Protein AF-0000000071759058 (afdb_homodimer)

Radius of gyration: 22.0 Å; Cα contacts (8 Å, |Δi|>4): 540; chains: 2; bounding box: 68×54×70 Å

Nearest PDB structures (foldseek):
  6y0l-assembly1_A  TM=8.741E-01  e=7.480E-10  Homo sapiens
  6puv-assembly1_A  TM=8.935E-01  e=2.344E-09  Homo sapiens
  2bph-assembly1_A  TM=8.746E-01  e=1.975E-09  Mus musculus
  4j6p-assembly2_B  TM=8.782E-01  e=1.096E-08  Homo sapiens
  3g8l-assembly2_D  TM=7.830E-01  e=1.206E-07  Mus musculus

Organism: Lates calcarifer (NCBI:txid8187)

Solvent-accessible surface area (backbone atoms only — not comparable to full-atom values): 15863 Å² total; per-residue (Å²): 135,83,78,72,76,74,72,73,73,67,75,72,68,74,68,64,77,74,79,72,58,60,89,85,37,44,76,54,92,68,28,28,32,35,80,40,78,70,57,29,26,50,61,57,44,38,52,52,21,34,75,70,72,27,25,29,30,74,54,75,46,72,67,51,46,52,51,52,27,49,56,36,45,74,68,73,41,58,54,28,38,36,20,34,34,59,68,96,50,76,38,30,60,72,59,52,73,70,81,49,85,56,73,63,50,80,53,65,61,93,68,20,32,25,27,29,40,33,54,88,55,42,29,32,41,37,56,42,72,48,65,38,20,31,32,27,31,31,71,55,75,37,93,135,81,81,75,75,72,73,74,72,66,74,72,67,73,66,66,76,76,79,71,60,59,89,85,38,44,77,56,93,68,29,27,34,35,80,40,78,70,57,30,25,50,63,55,44,37,52,52,21,34,74,71,73,25,26,29,29,75,53,73,44,72,67,49,45,53,52,53,28,51,57,38,45,75,70,73,39,58,53,29,38,38,19,34,34,58,68,96,50,77,37,31,59,72,59,52,74,71,79,50,86,56,72,61,50,79,53,64,61,93,68,19,33,26,28,28,42,33,56,87,52,41,30,32,40,35,56,44,73,50,66,36,20,32,32,27,30,31,71,55,78,34,91

Structure (mmCIF, N/CA/C/O backbone):
data_AF-0000000071759058-model_v1
#
loop_
_entity.id
_entity.type
_entity.pdbx_description
1 polymer 'C-type lectin domain-containing protein'
#
loop_
_atom_site.group_PDB
_atom_site.id
_atom_site.type_symbol
_atom_site.label_atom_id
_atom_site.label_alt_id
_atom_site.label_comp_id
_atom_site.label_asym_id
_atom_site.label_entity_id
_atom_site.label_seq_id
_atom_site.pdbx_PDB_ins_code
_atom_site.Cartn_x
_atom_site.Cartn_y
_atom_site.Cartn_z
_atom_site.occupancy
_atom_site.B_iso_or_equiv
_atom_site.auth_seq_id
_atom_site.auth_comp_id
_a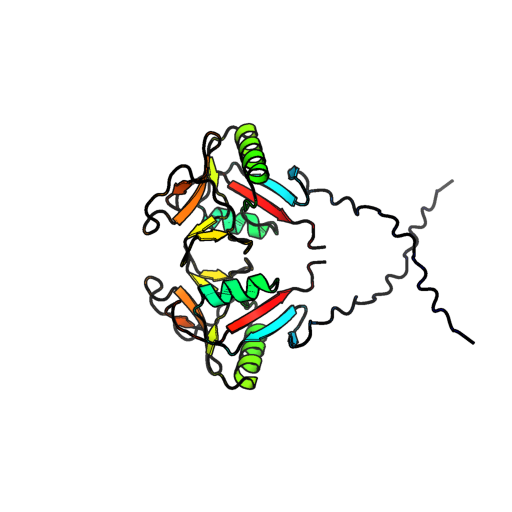tom_site.auth_asym_id
_atom_site.auth_atom_id
_atom_site.pdbx_PDB_model_num
ATOM 1 N N . MET A 1 1 ? -18.906 0.139 -52.781 1 28.66 1 MET A N 1
ATOM 2 C CA . MET A 1 1 ? -19.766 0.957 -51.906 1 28.66 1 MET A CA 1
ATOM 3 C C . MET A 1 1 ? -19.219 1.02 -50.5 1 28.66 1 MET A C 1
ATOM 5 O O . MET A 1 1 ? -19.109 -0.006 -49.812 1 28.66 1 MET A O 1
ATOM 9 N N . LYS A 1 2 ? -18.406 2.092 -50.156 1 24.28 2 LYS A N 1
ATOM 10 C CA . LYS A 1 2 ? -17.516 2.281 -49.031 1 24.28 2 LYS A CA 1
ATOM 11 C C . LYS A 1 2 ? -18.297 2.551 -47.75 1 24.28 2 LYS A C 1
ATOM 13 O O . LYS A 1 2 ? -19.078 3.508 -47.688 1 24.28 2 LYS A O 1
ATOM 18 N N . ALA A 1 3 ? -18.781 1.548 -47.094 1 28.81 3 ALA A N 1
ATOM 19 C CA . ALA A 1 3 ? -19.562 1.674 -45.844 1 28.81 3 ALA A CA 1
ATOM 20 C C . ALA A 1 3 ? -18.844 2.539 -44.812 1 28.81 3 ALA A C 1
ATOM 22 O O . ALA A 1 3 ? -17.797 2.146 -44.312 1 28.81 3 ALA A O 1
ATOM 23 N N . TYR A 1 4 ? -18.75 3.818 -45.062 1 25.61 4 TYR A N 1
ATOM 24 C CA . TYR A 1 4 ? -18.109 4.68 -44.062 1 25.61 4 TYR A CA 1
ATOM 25 C C . TYR A 1 4 ? -18.828 4.621 -42.719 1 25.61 4 TYR A C 1
ATOM 27 O O . TYR A 1 4 ? -20.047 4.777 -42.688 1 25.61 4 TYR A O 1
ATOM 35 N N . GLN A 1 5 ? -18.484 3.658 -41.875 1 30.95 5 GLN A N 1
ATOM 36 C CA . GLN A 1 5 ? -18.969 3.566 -40.5 1 30.95 5 GLN A CA 1
ATOM 37 C C . GLN A 1 5 ? -18.828 4.906 -39.781 1 30.95 5 GLN A C 1
ATOM 39 O O . GLN A 1 5 ? -17.719 5.41 -39.594 1 30.95 5 GLN A O 1
ATOM 44 N N . LEU A 1 6 ? -19.734 5.723 -39.969 1 26.75 6 LEU A N 1
ATOM 45 C CA . LEU A 1 6 ? -19.797 7.008 -39.281 1 26.75 6 LEU A CA 1
ATOM 46 C C . LEU A 1 6 ? -19.703 6.816 -37.75 1 26.75 6 LEU A C 1
ATOM 48 O O . LEU A 1 6 ? -20.562 6.16 -37.156 1 26.75 6 LEU A O 1
ATOM 52 N N . CYS A 1 7 ? -18.531 6.453 -37.281 1 30.67 7 CYS A N 1
ATOM 53 C CA . CYS A 1 7 ? -18.297 6.582 -35.844 1 30.67 7 CYS A CA 1
ATOM 54 C C . CYS A 1 7 ? -18.828 7.91 -35.344 1 30.67 7 CYS A C 1
ATOM 56 O O . CYS A 1 7 ? -18.375 8.977 -35.75 1 30.67 7 CYS A O 1
ATOM 58 N N . PHE A 1 8 ? -20.125 7.996 -35.312 1 32.31 8 PHE A N 1
ATOM 59 C CA . PHE A 1 8 ? -20.688 9.195 -34.719 1 32.31 8 PHE A CA 1
ATOM 60 C C . PHE A 1 8 ? -19.859 9.648 -33.531 1 32.31 8 PHE A C 1
ATOM 62 O O . PHE A 1 8 ? -19.609 8.867 -32.594 1 32.31 8 PHE A O 1
ATOM 69 N N . HIS A 1 9 ? -18.953 10.508 -33.75 1 33.62 9 HIS A N 1
ATOM 70 C CA . HIS A 1 9 ? -18.344 11.359 -32.719 1 33.62 9 HIS A CA 1
ATOM 71 C C . HIS A 1 9 ? -19.391 11.961 -31.812 1 33.62 9 HIS A C 1
ATOM 73 O O . HIS A 1 9 ? -20.203 12.781 -32.25 1 33.62 9 HIS A O 1
ATOM 79 N N . SER A 1 10 ? -20.172 11.156 -31.094 1 34.19 10 SER A N 1
ATOM 80 C CA . SER A 1 10 ? -20.891 11.938 -30.094 1 34.19 10 SER A CA 1
ATOM 81 C C . SER A 1 10 ? -20.016 13.062 -29.547 1 34.19 10 SER A C 1
ATOM 83 O O . SER A 1 10 ? -18.781 12.93 -29.484 1 34.19 10 SER A O 1
ATOM 85 N N . SER A 1 11 ? -20.391 14.219 -29.766 1 36.53 11 SER A N 1
ATOM 86 C CA . SER A 1 11 ? -19.875 15.398 -29.078 1 36.53 11 SER A CA 1
ATOM 87 C C . SER A 1 11 ? -19.531 15.078 -27.625 1 36.53 11 SER A C 1
ATOM 89 O O . SER A 1 11 ? -20.375 14.594 -26.875 1 36.53 11 SER A O 1
ATOM 91 N N . LEU A 1 12 ? -18.375 14.531 -27.422 1 36 12 LEU A N 1
ATOM 92 C CA . LEU A 1 12 ? -17.766 14.531 -26.094 1 36 12 LEU A CA 1
ATOM 93 C C . LEU A 1 12 ? -18.125 15.797 -25.328 1 36 12 LEU A C 1
ATOM 95 O O . LEU A 1 12 ? -17.688 16.891 -25.688 1 36 12 LEU A O 1
ATOM 99 N N . SER A 1 13 ? -19.438 16.047 -25.297 1 37.28 13 SER A N 1
ATOM 100 C CA . SER A 1 13 ? -19.594 17.078 -24.281 1 37.28 13 SER A CA 1
ATOM 101 C C . SER A 1 13 ? -18.594 16.906 -23.141 1 37.28 13 SER A C 1
ATOM 103 O O . SER A 1 13 ? -18.469 15.82 -22.594 1 37.28 13 SER A O 1
ATOM 105 N N . SER A 1 14 ? -17.453 17.453 -23.188 1 38.34 14 SER A N 1
ATOM 106 C CA . SER A 1 14 ? -16.484 17.672 -22.125 1 38.34 14 SER A CA 1
ATOM 107 C C . SER A 1 14 ? -17.172 17.828 -20.766 1 38.34 14 SER A C 1
ATOM 109 O O . SER A 1 14 ? -17.25 18.938 -20.234 1 38.34 14 SER A O 1
ATOM 111 N N . ALA A 1 15 ? -18.359 17.531 -20.609 1 35.56 15 ALA A N 1
ATOM 112 C CA . ALA A 1 15 ? -18.688 17.625 -19.188 1 35.56 15 ALA A CA 1
ATOM 113 C C . ALA A 1 15 ? -17.562 17.031 -18.328 1 35.56 15 ALA A C 1
ATOM 115 O O . ALA A 1 15 ? -17.234 15.844 -18.469 1 35.56 15 ALA A O 1
ATOM 116 N N . ASP A 1 16 ? -16.469 17.656 -18.203 1 41.47 16 ASP A N 1
ATOM 117 C CA . ASP A 1 16 ? -15.562 17.453 -17.094 1 41.47 16 ASP A CA 1
ATOM 118 C C . ASP A 1 16 ? -16.281 16.781 -15.922 1 41.47 16 ASP A C 1
ATOM 120 O O . ASP A 1 16 ? -17.188 17.375 -15.32 1 41.47 16 ASP A O 1
ATOM 124 N N . ARG A 1 17 ? -16.875 15.711 -15.984 1 48.66 17 ARG A N 1
ATOM 125 C CA . ARG A 1 17 ? -17.484 15.109 -14.812 1 48.66 17 ARG A CA 1
ATOM 126 C C . ARG A 1 17 ? -16.922 15.703 -13.531 1 48.66 17 ARG A C 1
ATOM 128 O O . ARG A 1 17 ? -15.734 15.539 -13.242 1 48.66 17 ARG A O 1
ATOM 135 N N . PHE A 1 18 ? -17.141 16.969 -13.227 1 57.75 18 PHE A N 1
ATOM 136 C CA . PHE A 1 18 ? -16.734 17.781 -12.094 1 57.75 18 PHE A CA 1
ATOM 137 C C . PHE A 1 18 ? -16.703 16.969 -10.812 1 57.75 18 PHE A C 1
ATOM 139 O O . PHE A 1 18 ? -17.766 16.625 -10.266 1 57.75 18 PHE A O 1
ATOM 146 N N . PHE A 1 19 ? -15.797 16.125 -10.727 1 73.31 19 PHE A N 1
ATOM 147 C CA . PHE A 1 19 ? -15.625 15.422 -9.461 1 73.31 19 PHE A CA 1
ATOM 148 C C . PHE A 1 19 ? -15.539 16.406 -8.305 1 73.31 19 PHE A C 1
ATOM 150 O O . PHE A 1 19 ? -14.852 17.422 -8.391 1 73.31 19 PHE A O 1
ATOM 157 N N . THR A 1 20 ? -16.562 16.344 -7.512 1 87.75 20 THR A N 1
ATOM 158 C CA . THR A 1 20 ? -16.562 17.125 -6.281 1 87.75 20 THR A CA 1
ATOM 159 C C . THR A 1 20 ? -16.016 16.297 -5.117 1 87.75 20 THR A C 1
ATOM 161 O O . THR A 1 20 ? -16.375 15.117 -4.977 1 87.75 20 THR A O 1
ATOM 164 N N . CYS A 1 21 ? -15.164 16.953 -4.441 1 94.81 21 CYS A N 1
ATOM 165 C CA . CYS A 1 21 ? -14.633 16.297 -3.25 1 94.81 21 CYS A CA 1
ATOM 166 C C . CYS A 1 21 ? -15.711 16.188 -2.174 1 94.81 21 CYS A C 1
ATOM 168 O O . CYS A 1 21 ? -16.594 17.047 -2.084 1 94.81 21 CYS A O 1
ATOM 170 N N . PRO A 1 22 ? -15.656 15.039 -1.416 1 94.12 22 PRO A N 1
ATOM 171 C CA . PRO A 1 22 ? -16.547 14.977 -0.255 1 94.12 22 PRO A CA 1
ATOM 172 C C . PRO A 1 22 ? -16.422 16.203 0.651 1 94.12 22 PRO A C 1
ATOM 174 O O . PRO A 1 22 ? -15.391 16.875 0.631 1 94.12 22 PRO A O 1
ATOM 177 N N . SER A 1 23 ? -17.469 16.422 1.408 1 95.06 23 SER A N 1
ATOM 178 C CA . SER A 1 23 ? -17.422 17.547 2.35 1 95.06 23 SER A CA 1
ATOM 179 C C . SER A 1 23 ? -16.219 17.438 3.264 1 95.06 23 SER A C 1
ATOM 181 O O . SER A 1 23 ? -15.875 16.359 3.744 1 95.06 23 SER A O 1
ATOM 183 N N . GLY A 1 24 ? -15.531 18.531 3.432 1 95.94 24 GLY A N 1
ATOM 184 C CA . GLY A 1 24 ? -14.398 18.594 4.34 1 95.94 24 GLY A CA 1
ATOM 185 C C . GLY A 1 24 ? -13.07 18.312 3.656 1 95.94 24 GLY A C 1
ATOM 186 O O . GLY A 1 24 ? -12.008 18.547 4.23 1 95.94 24 GLY A O 1
ATOM 187 N N . TRP A 1 25 ? -13.195 17.797 2.459 1 97.56 25 TRP A N 1
ATOM 188 C CA . TRP A 1 25 ? -11.977 17.516 1.703 1 97.56 25 TRP A CA 1
ATOM 189 C C . TRP A 1 25 ? -11.617 18.703 0.811 1 97.56 25 TRP A C 1
ATOM 191 O O . TRP A 1 25 ? -12.492 19.453 0.384 1 97.56 25 TRP A O 1
ATOM 201 N N . THR A 1 26 ? -10.359 18.859 0.58 1 97.12 26 THR A N 1
ATOM 202 C CA . THR A 1 26 ? -9.844 19.938 -0.249 1 97.12 26 THR A CA 1
ATOM 203 C C . THR A 1 26 ? -9.328 19.406 -1.582 1 97.12 26 THR A C 1
ATOM 205 O O . THR A 1 26 ? -8.555 18.453 -1.613 1 97.12 26 THR A O 1
ATOM 208 N N . ARG A 1 27 ? -9.727 20.047 -2.664 1 95.88 27 ARG A N 1
ATOM 209 C CA . ARG A 1 27 ? -9.305 19.609 -3.99 1 95.88 27 ARG A CA 1
ATOM 210 C C . ARG A 1 27 ? -7.949 20.203 -4.355 1 95.88 27 ARG A C 1
ATOM 212 O O . ARG A 1 27 ? -7.691 21.375 -4.102 1 95.88 27 ARG A O 1
ATOM 219 N N . TYR A 1 28 ? -7.109 19.375 -4.883 1 96.88 28 TYR A N 1
ATOM 220 C CA . TYR A 1 28 ? -5.859 19.781 -5.516 1 96.88 28 TYR A CA 1
ATOM 221 C C . TYR A 1 28 ? -5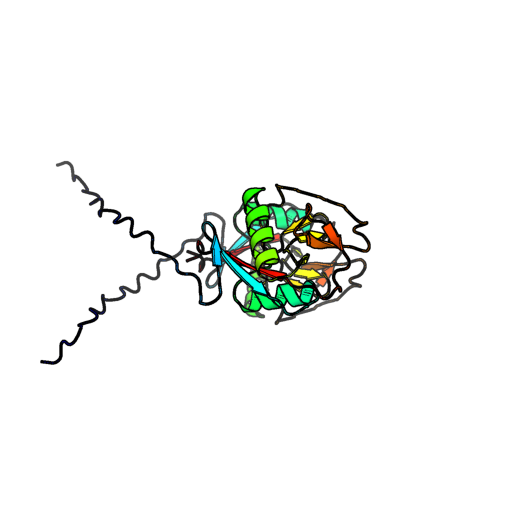.535 18.906 -6.711 1 96.88 28 TYR A C 1
ATOM 223 O O . TYR A 1 28 ? -5.352 17.688 -6.562 1 96.88 28 TYR A O 1
ATOM 231 N N . LYS A 1 29 ? -5.418 19.484 -7.887 1 93.88 29 LYS A N 1
ATOM 232 C CA . LYS A 1 29 ? -5.293 18.719 -9.125 1 93.88 29 LYS A CA 1
ATOM 233 C C . LYS A 1 29 ? -6.387 17.656 -9.242 1 93.88 29 LYS A C 1
ATOM 235 O O . LYS A 1 29 ? -7.578 17.984 -9.195 1 93.88 29 LYS A O 1
ATOM 240 N N . ASN A 1 30 ? -6.125 16.453 -9.453 1 91.75 30 ASN A N 1
ATOM 241 C CA . ASN A 1 30 ? -7.117 15.398 -9.641 1 91.75 30 ASN A CA 1
ATOM 242 C C . ASN A 1 30 ? -7.27 14.555 -8.383 1 91.75 30 ASN A C 1
ATOM 244 O O . ASN A 1 30 ? -7.523 13.352 -8.469 1 91.75 30 ASN A O 1
ATOM 248 N N . SER A 1 31 ? -7.062 15.211 -7.23 1 95.88 31 SER A N 1
ATOM 249 C CA . SER A 1 31 ? -7.176 14.484 -5.973 1 95.88 31 SER A CA 1
ATOM 250 C C . SER A 1 31 ? -7.836 15.336 -4.895 1 95.88 31 SER A C 1
ATOM 252 O O . SER A 1 31 ? -7.875 16.562 -5.008 1 95.88 31 SER A O 1
ATOM 254 N N . CYS A 1 32 ? -8.391 14.656 -3.938 1 97.62 32 CYS A N 1
ATOM 255 C CA . CYS A 1 32 ? -8.953 15.281 -2.748 1 97.62 32 CYS A CA 1
ATOM 256 C C . CYS A 1 32 ? -8.133 14.938 -1.509 1 97.62 32 CYS A C 1
ATOM 258 O O . CYS A 1 32 ? -7.68 13.805 -1.357 1 97.62 32 CYS A O 1
ATOM 260 N N . TYR A 1 33 ? -8.016 15.906 -0.65 1 98.5 33 TYR A N 1
ATOM 261 C CA . TYR A 1 33 ? -7.172 15.742 0.526 1 98.5 33 TYR A CA 1
ATOM 262 C C . TYR A 1 33 ? -7.938 16.078 1.8 1 98.5 33 TYR A C 1
ATOM 264 O O . TYR A 1 33 ? -8.75 17.016 1.816 1 98.5 33 TYR A O 1
ATOM 272 N N . LEU A 1 34 ? -7.703 15.328 2.846 1 98.5 34 LEU A N 1
ATOM 273 C CA . LEU A 1 34 ? -8.273 15.555 4.172 1 98.5 34 LEU A CA 1
ATOM 274 C C . LEU A 1 34 ? -7.172 15.641 5.227 1 98.5 34 LEU A C 1
ATOM 276 O O . LEU A 1 34 ? -6.387 14.695 5.387 1 98.5 34 LEU A O 1
ATOM 280 N N . TYR A 1 35 ? -7.078 16.766 5.82 1 98.75 35 TYR A N 1
ATOM 281 C CA . TYR A 1 35 ? -6.188 16.922 6.969 1 98.75 35 TYR A CA 1
ATOM 282 C C . TYR A 1 35 ? -6.867 16.453 8.25 1 98.75 35 TYR A C 1
ATOM 284 O O . TYR A 1 35 ? -7.98 16.875 8.562 1 98.75 35 TYR A O 1
ATOM 292 N N . VAL A 1 36 ? -6.195 15.555 8.961 1 98.75 36 VAL A N 1
ATOM 293 C CA . VAL A 1 36 ? -6.762 15.031 10.195 1 98.75 36 VAL A CA 1
ATOM 294 C C . VAL A 1 36 ? -5.918 15.484 11.383 1 98.75 36 VAL A C 1
ATOM 296 O O . VAL A 1 36 ? -4.73 15.164 11.469 1 98.75 36 VAL A O 1
ATOM 299 N N . ARG A 1 37 ? -6.539 16.109 12.305 1 97.38 37 ARG A N 1
ATOM 300 C CA . ARG A 1 37 ? -5.84 16.766 13.406 1 97.38 37 ARG A CA 1
ATOM 301 C C . ARG A 1 37 ? -5.59 15.789 14.555 1 97.38 37 ARG A C 1
ATOM 303 O O . ARG A 1 37 ? -4.719 16.016 15.391 1 97.38 37 ARG A O 1
ATOM 310 N N . SER A 1 38 ? -6.387 14.719 14.633 1 96.5 38 SER A N 1
ATOM 311 C CA . SER A 1 38 ? -6.219 13.742 15.703 1 96.5 38 SER A CA 1
ATOM 312 C C . SER A 1 38 ? -4.895 13 15.562 1 96.5 38 SER A C 1
ATOM 314 O O . SER A 1 38 ? -4.637 12.367 14.539 1 96.5 38 SER A O 1
ATOM 316 N N . GLY A 1 39 ? -4.098 13.102 16.578 1 98.06 39 GLY A N 1
ATOM 317 C CA . GLY A 1 39 ? -2.809 12.43 16.531 1 98.06 39 GLY A CA 1
ATOM 318 C C . GLY A 1 39 ? -2.922 10.914 16.516 1 98.06 39 GLY A C 1
ATOM 319 O O . GLY A 1 39 ? -3.656 10.328 17.312 1 98.06 39 GLY A O 1
ATOM 320 N N . ARG A 1 40 ? -2.207 10.266 15.57 1 98.62 40 ARG A N 1
ATOM 321 C CA . ARG A 1 40 ? -2.166 8.812 15.445 1 98.62 40 ARG A CA 1
ATOM 322 C C . ARG A 1 40 ? -0.775 8.344 15.039 1 98.62 40 ARG A C 1
ATOM 324 O O . ARG A 1 40 ? 0.017 9.109 14.5 1 98.62 40 ARG A O 1
ATOM 331 N N . SER A 1 41 ? -0.471 7.059 15.398 1 98.81 41 SER A N 1
ATOM 332 C CA . SER A 1 41 ? 0.697 6.43 14.789 1 98.81 41 SER A CA 1
ATOM 333 C C . SER A 1 41 ? 0.552 6.352 13.273 1 98.81 41 SER A C 1
ATOM 335 O O . SER A 1 41 ? -0.545 6.527 12.742 1 98.81 41 SER A O 1
ATOM 337 N N . TRP A 1 42 ? 1.632 6.141 12.609 1 98.81 42 TRP A N 1
ATOM 338 C CA . TRP A 1 42 ? 1.59 6.027 11.156 1 98.81 42 TRP A CA 1
ATOM 339 C C . TRP A 1 42 ? 0.636 4.918 10.719 1 98.81 42 TRP A C 1
ATOM 341 O O . TRP A 1 42 ? -0.176 5.109 9.812 1 98.81 42 TRP A O 1
ATOM 351 N N . ALA A 1 43 ? 0.762 3.762 11.422 1 98.19 43 ALA A N 1
ATOM 352 C CA . ALA A 1 43 ? -0.049 2.604 11.055 1 98.19 43 ALA A CA 1
ATOM 353 C C . ALA A 1 43 ? -1.532 2.879 11.281 1 98.19 43 ALA A C 1
ATOM 355 O O . ALA A 1 43 ? -2.371 2.521 10.453 1 98.19 43 ALA A O 1
ATOM 356 N N . SER A 1 44 ? -1.825 3.479 12.375 1 98.12 44 SER A N 1
ATOM 357 C CA . SER A 1 44 ? -3.211 3.832 12.664 1 98.12 44 SER A CA 1
ATOM 358 C C . SER A 1 44 ? -3.736 4.867 11.68 1 98.12 44 SER A C 1
ATOM 360 O O . SER A 1 44 ? -4.887 4.789 11.242 1 98.12 44 SER A O 1
ATOM 362 N N . ALA A 1 45 ? -2.908 5.824 11.344 1 98.75 45 ALA A N 1
ATOM 363 C CA . ALA A 1 45 ? -3.275 6.836 10.359 1 98.75 45 ALA A CA 1
ATOM 364 C C . ALA A 1 45 ? -3.543 6.203 8.992 1 98.75 45 ALA A C 1
ATOM 366 O O . ALA A 1 45 ? -4.52 6.547 8.32 1 98.75 45 ALA A O 1
ATOM 367 N N . ALA A 1 46 ? -2.691 5.277 8.625 1 98.31 46 ALA A N 1
ATOM 368 C CA . ALA A 1 46 ? -2.867 4.574 7.355 1 98.31 46 ALA A CA 1
ATOM 369 C C . ALA A 1 46 ? -4.191 3.818 7.328 1 98.31 46 ALA A C 1
ATOM 371 O O . ALA A 1 46 ? -4.914 3.857 6.328 1 98.31 46 ALA A O 1
ATOM 372 N N . THR A 1 47 ? -4.5 3.164 8.391 1 96.94 47 THR A N 1
ATOM 373 C CA . THR A 1 47 ? -5.75 2.414 8.484 1 96.94 47 THR A CA 1
ATOM 374 C C . THR A 1 47 ? -6.949 3.354 8.438 1 96.94 47 THR A C 1
ATOM 376 O O . THR A 1 47 ? -7.957 3.051 7.793 1 96.94 47 THR A O 1
ATOM 379 N N . TYR A 1 48 ? -6.852 4.484 9.078 1 98.06 48 TYR A N 1
ATOM 380 C CA . TYR A 1 48 ? -7.93 5.465 9.078 1 98.06 48 TYR A CA 1
ATOM 381 C C . TYR A 1 48 ? -8.227 5.945 7.66 1 98.06 48 TYR A C 1
ATOM 383 O O . TYR A 1 48 ? -9.383 5.945 7.223 1 98.06 48 TYR A O 1
ATOM 391 N N . CYS A 1 49 ? -7.168 6.379 6.93 1 98.31 49 CYS A N 1
ATOM 392 C CA . CYS A 1 49 ? -7.359 6.859 5.566 1 98.31 49 CYS A CA 1
ATOM 393 C C . CYS A 1 49 ? -7.949 5.77 4.68 1 98.31 49 CYS A C 1
ATOM 395 O O . CYS A 1 49 ? -8.836 6.039 3.861 1 98.31 49 CYS A O 1
ATOM 397 N N . SER A 1 50 ? -7.477 4.559 4.871 1 96.06 50 SER A N 1
ATOM 398 C CA . SER A 1 50 ? -7.988 3.447 4.074 1 96.06 50 SER A CA 1
ATOM 399 C C . SER A 1 50 ? -9.477 3.227 4.328 1 96.06 50 SER A C 1
ATOM 401 O O . SER A 1 50 ? -10.227 2.879 3.41 1 96.06 50 SER A O 1
ATOM 403 N N . SER A 1 51 ? -9.891 3.381 5.547 1 95.25 51 SER A N 1
ATOM 404 C CA . SER A 1 51 ? -11.289 3.191 5.898 1 95.25 51 SER A CA 1
ATOM 405 C C . SER A 1 51 ? -12.18 4.219 5.203 1 95.25 51 SER A C 1
ATOM 407 O O . SER A 1 51 ? -13.391 4.02 5.086 1 95.25 51 SER A O 1
ATOM 409 N N . LEU A 1 52 ? -11.602 5.309 4.699 1 95.69 52 LEU A N 1
ATOM 410 C CA . LEU A 1 52 ? -12.328 6.355 3.992 1 95.69 52 LEU A CA 1
ATOM 411 C C . LEU A 1 52 ? -12.203 6.184 2.482 1 95.69 52 LEU A C 1
ATOM 413 O O . LEU A 1 52 ? -12.562 7.082 1.719 1 95.69 52 LEU A O 1
ATOM 417 N N . GLY A 1 53 ? -11.641 5.031 2.07 1 93.06 53 GLY A N 1
ATOM 418 C CA . GLY A 1 53 ? -11.398 4.84 0.651 1 93.06 53 GLY A CA 1
ATOM 419 C C . GLY A 1 53 ? -10.234 5.668 0.13 1 93.06 53 GLY A C 1
ATOM 420 O O . GLY A 1 53 ? -10.172 5.98 -1.061 1 93.06 53 GLY A O 1
ATOM 421 N N . ALA A 1 54 ? -9.391 6.078 1.031 1 96.62 54 ALA A N 1
ATOM 422 C CA . ALA A 1 54 ? -8.242 6.918 0.716 1 96.62 54 ALA A CA 1
ATOM 423 C C . ALA A 1 54 ? -6.941 6.27 1.187 1 96.62 54 ALA A C 1
ATOM 425 O O . ALA A 1 54 ? -6.922 5.086 1.529 1 96.62 54 ALA A O 1
ATOM 426 N N . SER A 1 55 ? -5.848 6.941 1.003 1 97.56 55 SER A N 1
ATOM 427 C CA . SER A 1 55 ? -4.539 6.574 1.531 1 97.56 55 SER A CA 1
ATOM 428 C C . SER A 1 55 ? -3.85 7.766 2.188 1 97.56 55 SER A C 1
ATOM 430 O O . SER A 1 55 ? -4.262 8.906 1.993 1 97.56 55 SER A O 1
ATOM 432 N N . LEU A 1 56 ? -2.855 7.438 3.045 1 98.69 56 LEU A N 1
ATOM 433 C CA . LEU A 1 56 ? -1.96 8.539 3.387 1 98.69 56 LEU A CA 1
ATOM 434 C C . LEU A 1 56 ? -1.359 9.156 2.131 1 98.69 56 LEU A C 1
ATOM 436 O O . LEU A 1 56 ? -1.065 8.453 1.162 1 98.69 56 LEU A O 1
ATOM 440 N N . ALA A 1 57 ? -1.164 10.43 2.152 1 98.75 57 ALA A N 1
ATOM 441 C CA . ALA A 1 57 ? -0.839 11.203 0.958 1 98.75 57 ALA A CA 1
ATOM 442 C C . ALA A 1 57 ? 0.581 10.914 0.483 1 98.75 57 ALA A C 1
ATOM 444 O O . ALA A 1 57 ? 1.498 10.773 1.296 1 98.75 57 ALA A O 1
ATOM 445 N N . SER A 1 58 ? 0.747 10.82 -0.808 1 98.44 58 SER A N 1
ATOM 446 C CA . SER A 1 58 ? 2.051 10.742 -1.459 1 98.44 58 SER A CA 1
ATOM 447 C C . SER A 1 58 ? 2.395 12.055 -2.162 1 98.44 58 SER A C 1
ATOM 449 O O . SER A 1 58 ? 1.54 12.93 -2.307 1 98.44 58 SER A O 1
ATOM 451 N N . VAL A 1 59 ? 3.639 12.195 -2.482 1 98.31 59 VAL A N 1
ATOM 452 C CA . VAL A 1 59 ? 4.137 13.422 -3.1 1 98.31 59 VAL A CA 1
ATOM 453 C C . VAL A 1 59 ? 4.812 13.094 -4.426 1 98.31 59 VAL A C 1
ATOM 455 O O . VAL A 1 59 ? 5.703 12.242 -4.484 1 98.31 59 VAL A O 1
ATOM 458 N N . ARG A 1 60 ? 4.352 13.727 -5.477 1 96.69 60 ARG A N 1
ATOM 459 C CA . ARG A 1 60 ? 4.898 13.43 -6.801 1 96.69 60 ARG A CA 1
ATOM 460 C C . ARG A 1 60 ? 5.883 14.508 -7.238 1 96.69 60 ARG A C 1
ATOM 462 O O . ARG A 1 60 ? 6.742 14.258 -8.086 1 96.69 60 ARG A O 1
ATOM 469 N N . ASP A 1 61 ? 5.766 15.758 -6.703 1 97.62 61 ASP A N 1
ATOM 470 C CA . ASP A 1 61 ? 6.637 16.875 -7.062 1 97.62 61 ASP A CA 1
ATOM 471 C C . ASP A 1 61 ? 6.605 17.953 -5.988 1 97.62 61 ASP A C 1
ATOM 473 O O . ASP A 1 61 ? 5.941 17.812 -4.961 1 97.62 61 ASP A O 1
ATOM 477 N N . VAL A 1 62 ? 7.398 19.047 -6.277 1 97.19 62 VAL A N 1
ATOM 478 C CA . VAL A 1 62 ? 7.559 20.094 -5.277 1 97.19 62 VAL A CA 1
ATOM 479 C C . VAL A 1 62 ? 6.23 20.828 -5.074 1 97.19 62 VAL A C 1
ATOM 481 O O . VAL A 1 62 ? 5.934 21.297 -3.971 1 97.19 62 VAL A O 1
ATOM 484 N N . PHE A 1 63 ? 5.41 20.875 -6.113 1 98.12 63 PHE A N 1
ATOM 485 C CA . PHE A 1 63 ? 4.129 21.562 -5.996 1 98.12 63 PHE A CA 1
ATOM 486 C C . PHE A 1 63 ? 3.176 20.781 -5.098 1 98.12 63 PHE A C 1
ATOM 488 O O . PHE A 1 63 ? 2.477 21.375 -4.273 1 98.12 63 PHE A O 1
ATOM 495 N N . ASP A 1 64 ? 3.229 19.5 -5.262 1 98.25 64 ASP A N 1
ATOM 496 C CA . ASP A 1 64 ? 2.451 18.656 -4.352 1 98.25 64 ASP A CA 1
ATOM 497 C C . ASP A 1 64 ? 2.846 18.922 -2.9 1 98.25 64 ASP A C 1
ATOM 499 O O . ASP A 1 64 ? 1.982 19.109 -2.041 1 98.25 64 ASP A O 1
ATOM 503 N N . TYR A 1 65 ? 4.156 18.922 -2.635 1 98.62 65 TYR A N 1
ATOM 504 C CA . TYR A 1 65 ? 4.648 19.078 -1.27 1 98.62 65 TYR A CA 1
ATOM 505 C C . TYR A 1 65 ? 4.254 20.422 -0.691 1 98.62 65 TYR A C 1
ATOM 507 O O . TYR A 1 65 ? 3.846 20.516 0.468 1 98.62 65 TYR A O 1
ATOM 515 N N . SER A 1 66 ? 4.402 21.453 -1.479 1 98.56 66 SER A N 1
ATOM 516 C CA . SER A 1 66 ? 4.051 22.812 -1.039 1 98.56 66 SER A CA 1
ATOM 517 C C . SER A 1 66 ? 2.57 22.906 -0.685 1 98.56 66 SER A C 1
ATOM 519 O O . SER A 1 66 ? 2.203 23.531 0.31 1 98.56 66 SER A O 1
ATOM 521 N N . PHE A 1 67 ? 1.761 22.281 -1.481 1 98.88 67 PHE A N 1
ATOM 522 C CA . PHE A 1 67 ? 0.332 22.266 -1.193 1 98.88 67 PHE A CA 1
ATOM 523 C C . PHE A 1 67 ? 0.059 21.594 0.152 1 98.88 67 PHE A C 1
ATOM 525 O O . PHE A 1 67 ? -0.725 22.109 0.955 1 98.88 67 PHE A O 1
ATOM 532 N N . LEU A 1 68 ? 0.697 20.469 0.378 1 98.88 68 LEU A N 1
ATOM 533 C CA . LEU A 1 68 ? 0.492 19.734 1.623 1 98.88 68 LEU A CA 1
ATOM 534 C C . LEU A 1 68 ? 1.02 20.531 2.814 1 98.88 68 LEU A C 1
ATOM 536 O O . LEU A 1 68 ? 0.445 20.484 3.904 1 98.88 68 LEU A O 1
ATOM 540 N N . GLN A 1 69 ? 2.143 21.266 2.627 1 98.81 69 GLN A N 1
ATOM 541 C CA . GLN A 1 69 ? 2.635 22.141 3.678 1 98.81 69 GLN A CA 1
ATOM 542 C C . GLN A 1 69 ? 1.604 23.219 4.02 1 98.81 69 GLN A C 1
ATOM 544 O O . GLN A 1 69 ? 1.345 23.484 5.195 1 98.81 69 GLN A O 1
ATOM 549 N N . ASP A 1 70 ? 1.024 23.797 3.002 1 98.62 70 ASP A N 1
ATOM 550 C CA . ASP A 1 70 ? 0.02 24.828 3.209 1 98.62 70 ASP A CA 1
ATOM 551 C C . ASP A 1 70 ? -1.193 24.281 3.955 1 98.62 70 ASP A C 1
ATOM 553 O O . ASP A 1 70 ? -1.716 24.922 4.863 1 98.62 70 ASP A O 1
ATOM 557 N N . LEU A 1 71 ? -1.624 23.125 3.535 1 98.38 71 LEU A N 1
ATOM 558 C CA . LEU A 1 71 ? -2.75 22.469 4.191 1 98.38 71 LEU A CA 1
ATOM 559 C C . LEU A 1 71 ? -2.463 22.25 5.672 1 98.38 71 LEU A C 1
ATOM 561 O O . LEU A 1 71 ? -3.334 22.469 6.52 1 98.38 71 LEU A O 1
ATOM 565 N N . THR A 1 72 ? -1.274 21.844 6.008 1 98.56 72 THR A N 1
ATOM 566 C CA . THR A 1 72 ? -0.858 21.562 7.379 1 98.56 72 THR A CA 1
ATOM 567 C C . THR A 1 72 ? -0.758 22.859 8.188 1 98.56 72 THR A C 1
ATOM 569 O O . THR A 1 72 ? -1.245 22.922 9.312 1 98.56 72 THR A O 1
ATOM 572 N N . ARG A 1 73 ? -0.174 23.844 7.551 1 97.62 73 ARG A N 1
ATOM 573 C CA . ARG A 1 73 ? -0.058 25.141 8.211 1 97.62 73 ARG A CA 1
ATOM 574 C C . ARG A 1 73 ? -1.433 25.719 8.531 1 97.62 73 ARG A C 1
ATOM 576 O O . ARG A 1 73 ? -1.642 26.266 9.617 1 97.62 73 ARG A O 1
ATOM 583 N N . ALA A 1 74 ? -2.307 25.594 7.582 1 96.81 74 ALA A N 1
ATOM 584 C CA . ALA A 1 74 ? -3.654 26.141 7.742 1 96.81 74 ALA A CA 1
ATOM 585 C C . ALA A 1 74 ? -4.375 25.469 8.914 1 96.81 74 ALA A C 1
ATOM 587 O O . ALA A 1 74 ? -5.289 26.062 9.5 1 96.81 74 ALA A O 1
ATOM 588 N N . SER A 1 75 ? -3.93 24.297 9.219 1 94.81 75 SER A N 1
ATOM 589 C CA . SER A 1 75 ? -4.57 23.578 10.312 1 94.81 75 SER A CA 1
ATOM 590 C C . SER A 1 75 ? -3.898 23.875 11.648 1 94.81 75 SER A C 1
ATOM 592 O O . SER A 1 75 ? -4.355 23.422 12.695 1 94.81 75 SER A O 1
ATOM 594 N N . GLY A 1 76 ? -2.838 24.594 11.656 1 94.62 76 GLY A N 1
ATOM 595 C CA . GLY A 1 76 ? -2.154 25.031 12.867 1 94.62 76 GLY A CA 1
ATOM 596 C C . GLY A 1 76 ? -1.082 24.047 13.32 1 94.62 76 GLY A C 1
ATOM 597 O O . GLY A 1 76 ? -0.608 24.125 14.461 1 94.62 76 GLY A O 1
ATOM 598 N N . SER A 1 77 ? -0.788 23.078 12.492 1 95.88 77 SER A N 1
ATOM 599 C CA . SER A 1 77 ? 0.224 22.094 12.844 1 95.88 77 SER A CA 1
ATOM 600 C C . SER A 1 77 ? 1.511 22.312 12.055 1 95.88 77 SER A C 1
ATOM 602 O O . SER A 1 77 ? 1.514 23.016 11.047 1 95.88 77 SER A O 1
ATOM 604 N N . SER A 1 78 ? 2.557 21.797 12.625 1 97.62 78 SER A N 1
ATOM 605 C CA . SER A 1 78 ? 3.846 21.906 11.953 1 97.62 78 SER A CA 1
ATOM 606 C C . SER A 1 78 ? 4.266 20.594 11.32 1 97.62 78 SER A C 1
ATOM 608 O O . SER A 1 78 ? 5.191 20.547 10.508 1 97.62 78 SER A O 1
ATOM 610 N N . VAL A 1 79 ? 3.637 19.5 11.727 1 98.31 79 VAL A N 1
ATOM 611 C CA . VAL A 1 79 ? 4.031 18.172 11.258 1 98.31 79 VAL A CA 1
ATOM 612 C C . VAL A 1 79 ? 2.791 17.359 10.906 1 98.31 79 VAL A C 1
ATOM 614 O O . VAL A 1 79 ? 1.736 17.516 11.523 1 98.31 79 VAL A O 1
ATOM 617 N N . ALA A 1 80 ? 2.934 16.5 9.883 1 98.88 80 ALA A N 1
ATOM 618 C CA . ALA A 1 80 ? 1.88 15.562 9.516 1 98.88 80 ALA A CA 1
ATOM 619 C C . ALA A 1 80 ? 2.465 14.312 8.852 1 98.88 80 ALA A C 1
ATOM 621 O O . ALA A 1 80 ? 3.42 14.406 8.078 1 98.88 80 ALA A O 1
ATOM 622 N N . TRP A 1 81 ? 1.857 13.141 9.219 1 98.94 81 TRP A N 1
ATOM 623 C CA . TRP A 1 81 ? 2.266 11.93 8.508 1 98.94 81 TRP A CA 1
ATOM 624 C C . TRP A 1 81 ? 1.931 12.031 7.023 1 98.94 81 TRP A C 1
ATOM 626 O O . TRP A 1 81 ? 0.855 12.508 6.656 1 98.94 81 TRP A O 1
ATOM 636 N N . LEU A 1 82 ? 2.857 11.609 6.207 1 98.94 82 LEU A N 1
ATOM 637 C CA . LEU A 1 82 ? 2.631 11.25 4.812 1 98.94 82 LEU A CA 1
ATOM 638 C C . LEU A 1 82 ? 2.66 9.734 4.637 1 98.94 82 LEU A C 1
ATOM 640 O O . LEU A 1 82 ? 2.922 9 5.59 1 98.94 82 LEU A O 1
ATOM 644 N N . GLY A 1 83 ? 2.412 9.305 3.42 1 98.81 83 GLY A N 1
ATOM 645 C CA . GLY A 1 83 ? 2.279 7.879 3.18 1 98.81 83 GLY A CA 1
ATOM 646 C C . GLY A 1 83 ? 3.611 7.18 2.979 1 98.81 83 GLY A C 1
ATOM 647 O O . GLY A 1 83 ? 3.652 5.977 2.707 1 98.81 83 GLY A O 1
ATOM 648 N N . GLY A 1 84 ? 4.688 7.812 3.16 1 98.56 84 GLY A N 1
ATOM 649 C CA . GLY A 1 84 ? 5.992 7.211 2.945 1 98.56 84 GLY A CA 1
ATOM 650 C C . GLY A 1 84 ? 6.445 6.344 4.102 1 98.56 84 GLY A C 1
ATOM 651 O O . GLY A 1 84 ? 6.227 6.684 5.266 1 98.56 84 GLY A O 1
ATOM 652 N N . PHE A 1 85 ? 7.039 5.203 3.734 1 98.56 85 PHE A N 1
ATOM 653 C CA . PHE A 1 85 ? 7.578 4.293 4.734 1 98.56 85 PHE A CA 1
ATOM 654 C C . PHE A 1 85 ? 8.719 3.461 4.152 1 98.56 85 PHE A C 1
ATOM 656 O O . PHE A 1 85 ? 8.805 3.291 2.934 1 98.56 85 PHE A O 1
ATOM 663 N N . TYR A 1 86 ? 9.531 3.018 5.016 1 98.06 86 TYR A N 1
ATOM 664 C CA . TYR A 1 86 ? 10.672 2.227 4.566 1 98.06 86 TYR A CA 1
ATOM 665 C C . TYR A 1 86 ? 10.391 0.735 4.723 1 98.06 86 TYR A C 1
ATOM 667 O O . TYR A 1 86 ? 10.211 0.245 5.84 1 98.06 86 TYR A O 1
ATOM 675 N N . PHE A 1 87 ? 10.344 -0.03 3.676 1 97.5 87 PHE A N 1
ATOM 676 C CA . PHE A 1 87 ? 10.227 -1.481 3.607 1 97.5 87 PHE A CA 1
ATOM 677 C C . PHE A 1 87 ? 10.984 -2.031 2.404 1 97.5 87 PHE A C 1
ATOM 679 O O . PHE A 1 87 ? 10.461 -2.055 1.29 1 97.5 87 PHE A O 1
ATOM 686 N N . HIS A 1 88 ? 12.234 -2.514 2.643 1 95.31 88 HIS A N 1
ATOM 687 C CA . HIS A 1 88 ? 13.141 -2.893 1.565 1 95.31 88 HIS A CA 1
ATOM 688 C C . HIS A 1 88 ? 13.305 -1.758 0.561 1 95.31 88 HIS A C 1
ATOM 690 O O . HIS A 1 88 ? 13.266 -1.985 -0.651 1 95.31 88 HIS A O 1
ATOM 696 N N . GLY A 1 89 ? 13.445 -0.564 1.076 1 95.62 89 GLY A N 1
ATOM 697 C CA . GLY A 1 89 ? 13.477 0.681 0.325 1 95.62 89 GLY A CA 1
ATOM 698 C C . GLY A 1 89 ? 12.328 1.612 0.659 1 95.62 89 GLY A C 1
ATOM 699 O O . GLY A 1 89 ? 11.352 1.201 1.293 1 95.62 89 GLY A O 1
ATOM 700 N N . TRP A 1 90 ? 12.469 2.881 0.272 1 97.62 90 TRP A N 1
ATOM 701 C CA . TRP A 1 90 ? 11.398 3.846 0.493 1 97.62 90 TRP A CA 1
ATOM 702 C C . TRP A 1 90 ? 10.258 3.627 -0.495 1 97.62 90 TRP A C 1
ATOM 704 O O . TRP A 1 90 ? 10.492 3.434 -1.69 1 97.62 90 TRP A O 1
ATOM 714 N N . ARG A 1 91 ? 9.023 3.678 0.076 1 97 91 ARG A N 1
ATOM 715 C CA . ARG A 1 91 ? 7.824 3.443 -0.715 1 97 91 ARG A CA 1
ATOM 716 C C . ARG A 1 91 ? 6.695 4.371 -0.283 1 97 91 ARG A C 1
ATOM 718 O O . ARG A 1 91 ? 6.672 4.844 0.855 1 97 91 ARG A O 1
ATOM 725 N N . TRP A 1 92 ? 5.883 4.613 -1.288 1 97.75 92 TRP A N 1
ATOM 726 C CA . TRP A 1 92 ? 4.594 5.207 -0.95 1 97.75 92 TRP A CA 1
ATOM 727 C C . TRP A 1 92 ? 3.551 4.129 -0.686 1 97.75 92 TRP A C 1
ATOM 729 O O . TRP A 1 92 ? 3.439 3.164 -1.445 1 97.75 92 TRP A O 1
ATOM 739 N N . VAL A 1 93 ? 2.766 4.367 0.315 1 97.44 93 VAL A N 1
ATOM 740 C CA . VAL A 1 93 ? 1.788 3.363 0.72 1 97.44 93 VAL A CA 1
ATOM 741 C C . VAL A 1 93 ? 0.725 3.211 -0.366 1 97.44 93 VAL A C 1
ATOM 743 O O . VAL A 1 93 ? 0.069 2.172 -0.459 1 97.44 93 VAL A O 1
ATOM 746 N N . ASP A 1 94 ? 0.544 4.211 -1.188 1 95 94 ASP A N 1
ATOM 747 C CA . ASP A 1 94 ? -0.459 4.141 -2.246 1 95 94 ASP A CA 1
ATOM 748 C C . ASP A 1 94 ? 0.122 3.52 -3.514 1 95 94 ASP A C 1
ATOM 750 O O . ASP A 1 94 ? -0.518 3.533 -4.566 1 95 94 ASP A O 1
ATOM 754 N N . GLN A 1 95 ? 1.332 3.033 -3.516 1 92.69 95 GLN A N 1
ATOM 755 C CA . GLN A 1 95 ? 2.004 2.264 -4.559 1 92.69 95 GLN A CA 1
ATOM 756 C C . GLN A 1 95 ? 2.443 3.164 -5.707 1 92.69 95 GLN A C 1
ATOM 758 O O . GLN A 1 95 ? 2.945 2.68 -6.727 1 92.69 95 GLN A O 1
ATOM 763 N N . ASN A 1 96 ? 2.197 4.453 -5.547 1 91.81 96 ASN A N 1
ATOM 764 C CA . ASN A 1 96 ? 2.818 5.359 -6.504 1 91.81 96 ASN A CA 1
ATOM 765 C C . ASN A 1 96 ? 4.34 5.266 -6.461 1 91.81 96 ASN A C 1
ATOM 767 O O . ASN A 1 96 ? 4.91 4.777 -5.484 1 91.81 96 ASN A O 1
ATOM 771 N N . SER A 1 97 ? 4.93 5.723 -7.559 1 91.69 97 SER A N 1
ATOM 772 C CA . SER A 1 97 ? 6.387 5.703 -7.641 1 91.69 97 SER A CA 1
ATOM 773 C C . SER A 1 97 ? 7.004 6.711 -6.68 1 91.69 97 SER A C 1
ATOM 775 O O . SER A 1 97 ? 6.492 7.82 -6.52 1 91.69 97 SER A O 1
ATOM 777 N N . PHE A 1 98 ? 8.07 6.195 -5.98 1 95.88 98 PHE A N 1
ATOM 778 C CA . PHE A 1 98 ? 8.852 7.09 -5.133 1 95.88 98 PHE A CA 1
ATOM 779 C C . PHE A 1 98 ? 9.969 7.75 -5.926 1 95.88 98 PHE A C 1
ATOM 781 O O . PHE A 1 98 ? 11.148 7.586 -5.605 1 95.88 98 PHE A O 1
ATOM 788 N N . GLY A 1 99 ? 9.547 8.555 -6.938 1 93.88 99 GLY A N 1
ATOM 789 C CA . GLY A 1 99 ? 10.508 9.094 -7.879 1 93.88 99 GLY A CA 1
ATOM 790 C C . GLY A 1 99 ? 10.992 10.484 -7.5 1 93.88 99 GLY A C 1
ATOM 791 O O . GLY A 1 99 ? 12.031 10.938 -7.984 1 93.88 99 GLY A O 1
ATOM 792 N N . TYR A 1 100 ? 10.328 11.219 -6.727 1 94.75 100 TYR A N 1
ATOM 793 C CA . TYR A 1 100 ? 10.68 12.539 -6.227 1 94.75 100 TYR A CA 1
ATOM 794 C C . TYR A 1 100 ? 11.047 12.484 -4.75 1 94.75 100 TYR A C 1
ATOM 796 O O . TYR A 1 100 ? 10.398 11.789 -3.963 1 94.75 100 TYR A O 1
ATOM 804 N N . THR A 1 101 ? 12.203 13.211 -4.332 1 96.38 101 THR A N 1
ATOM 805 C CA . THR A 1 101 ? 12.555 13.289 -2.922 1 96.38 101 THR A CA 1
ATOM 806 C C . THR A 1 101 ? 12.883 14.727 -2.527 1 96.38 101 THR A C 1
ATOM 808 O O . THR A 1 101 ? 13.445 15.484 -3.326 1 96.38 101 THR A O 1
ATOM 811 N N . TYR A 1 102 ? 12.438 15.117 -1.441 1 97.25 102 TYR A N 1
ATOM 812 C CA . TYR A 1 102 ? 12.711 16.422 -0.858 1 97.25 102 TYR A CA 1
ATOM 813 C C . TYR A 1 102 ? 13.055 16.297 0.622 1 97.25 102 TYR A C 1
ATOM 815 O O . TYR A 1 102 ? 12.344 16.844 1.476 1 97.25 102 TYR A O 1
ATOM 823 N N . TRP A 1 103 ? 14.188 15.734 0.934 1 98.19 103 TRP A N 1
ATOM 824 C CA . TRP A 1 103 ? 14.586 15.406 2.299 1 98.19 103 TRP A CA 1
ATOM 825 C C . TRP A 1 103 ? 15.117 16.641 3.023 1 98.19 103 TRP A C 1
ATOM 827 O O . TRP A 1 103 ? 15.914 17.406 2.469 1 98.19 103 TRP A O 1
ATOM 837 N N . SER A 1 104 ? 14.648 16.844 4.203 1 97.5 104 SER A N 1
ATOM 838 C CA . SER A 1 104 ? 15.32 17.75 5.133 1 97.5 104 SER A CA 1
ATOM 839 C C . SER A 1 104 ? 16.406 17.031 5.93 1 97.5 104 SER A C 1
ATOM 841 O O . SER A 1 104 ? 17.547 17.484 5.992 1 97.5 104 SER A O 1
ATOM 843 N N . SER A 1 105 ? 16 15.961 6.629 1 95.19 105 SER A N 1
ATOM 844 C CA . SER A 1 105 ? 16.875 15.047 7.363 1 95.19 105 SER A CA 1
ATOM 845 C C . SER A 1 105 ? 16.406 13.602 7.23 1 95.19 105 SER A C 1
ATOM 847 O O . SER A 1 105 ? 15.203 13.352 7.07 1 95.19 105 SER A O 1
ATOM 849 N N . GLN A 1 106 ? 17.391 12.695 7.207 1 96.25 106 GLN A N 1
ATOM 850 C CA . GLN A 1 106 ? 17.078 11.273 7.152 1 96.25 106 GLN A CA 1
ATOM 851 C C . GLN A 1 106 ? 17.703 10.523 8.32 1 96.25 106 GLN A C 1
ATOM 853 O O . GLN A 1 106 ? 18.938 10.375 8.383 1 96.25 106 GLN A O 1
ATOM 858 N N . ASN A 1 107 ? 16.844 10.125 9.172 1 97.88 107 ASN A N 1
ATOM 859 C CA . ASN A 1 107 ? 17.297 9.305 10.289 1 97.88 107 ASN A CA 1
ATOM 860 C C . ASN A 1 107 ? 17.5 7.852 9.875 1 97.88 107 ASN A C 1
ATOM 862 O O . ASN A 1 107 ? 17.078 7.449 8.789 1 97.88 107 ASN A O 1
ATOM 866 N N . ALA A 1 108 ? 18.156 7.09 10.789 1 98.12 108 ALA A N 1
ATOM 867 C CA . ALA A 1 108 ? 18.422 5.68 10.5 1 98.12 108 ALA A CA 1
ATOM 868 C C . ALA A 1 108 ? 17.125 4.914 10.281 1 98.12 108 ALA A C 1
ATOM 870 O O . ALA A 1 108 ? 16.266 4.867 11.172 1 98.12 108 ALA A O 1
ATOM 871 N N . VAL A 1 109 ? 16.984 4.141 9.234 1 96.94 109 VAL A N 1
ATOM 872 C CA . VAL A 1 109 ? 15.734 3.49 8.844 1 96.94 109 VAL A CA 1
ATOM 873 C C . VAL A 1 109 ? 15.508 2.242 9.695 1 96.94 109 VAL A C 1
ATOM 875 O O . VAL A 1 109 ? 14.414 1.684 9.711 1 96.94 109 VAL A O 1
ATOM 878 N N . SER A 1 110 ? 16.531 1.77 10.438 1 95.12 110 SER A N 1
ATOM 879 C CA . SER A 1 110 ? 16.359 0.618 11.32 1 95.12 110 SER A CA 1
ATOM 880 C C . SER A 1 110 ? 15.391 0.921 12.445 1 95.12 110 SER A C 1
ATOM 882 O O . SER A 1 110 ? 14.734 0.016 12.969 1 95.12 110 SER A O 1
ATOM 884 N N . VAL A 1 111 ? 15.273 2.217 12.758 1 96.06 111 VAL A N 1
ATOM 885 C CA . VAL A 1 111 ? 14.438 2.629 13.883 1 96.06 111 VAL A CA 1
ATOM 886 C C . VAL A 1 111 ? 13.352 3.582 13.391 1 96.06 111 VAL A C 1
ATOM 888 O O . VAL A 1 111 ? 12.227 3.566 13.906 1 96.06 111 VAL A O 1
ATOM 891 N N . TYR A 1 112 ? 13.664 4.438 12.469 1 98.56 112 TYR A N 1
ATOM 892 C CA . TYR A 1 112 ? 12.789 5.488 11.961 1 98.56 112 TYR A CA 1
ATOM 893 C C . TYR A 1 112 ? 12.344 5.188 10.539 1 98.56 112 TYR A C 1
ATOM 895 O O . TYR A 1 112 ? 13.039 5.535 9.578 1 98.56 112 TYR A O 1
ATOM 903 N N . GLN A 1 113 ? 11.109 4.684 10.406 1 98.69 113 GLN A N 1
ATOM 904 C CA . GLN A 1 113 ? 10.758 4.105 9.117 1 98.69 113 GLN A CA 1
ATOM 905 C C . GLN A 1 113 ? 9.609 4.867 8.469 1 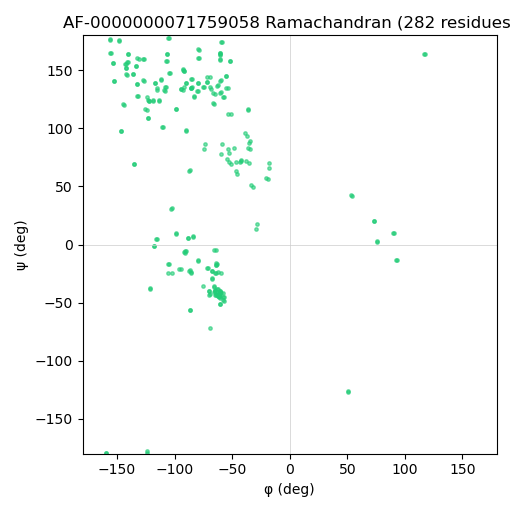98.69 113 GLN A C 1
ATOM 907 O O . GLN A 1 113 ? 9.188 4.539 7.352 1 98.69 113 GLN A O 1
ATOM 912 N N . CYS A 1 114 ? 9.109 5.855 9.141 1 98.94 114 CYS A N 1
ATOM 913 C CA . CYS A 1 114 ? 7.895 6.496 8.648 1 98.94 114 CYS A CA 1
ATOM 914 C C . CYS A 1 114 ? 8.156 7.957 8.297 1 98.94 114 CYS A C 1
ATOM 916 O O . CYS A 1 114 ? 8.875 8.656 9.016 1 98.94 114 CYS A O 1
ATOM 918 N N . LEU A 1 115 ? 7.574 8.391 7.18 1 98.81 115 LEU A N 1
ATOM 919 C CA . LEU A 1 115 ? 7.828 9.695 6.586 1 98.81 115 LEU A CA 1
ATOM 920 C C . LEU A 1 115 ? 6.797 10.719 7.055 1 98.81 115 LEU A C 1
ATOM 922 O O . LEU A 1 115 ? 5.605 10.414 7.125 1 98.81 115 LEU A O 1
ATOM 926 N N . HIS A 1 116 ? 7.324 11.891 7.445 1 98.81 116 HIS A N 1
ATOM 927 C CA . HIS A 1 116 ? 6.418 12.961 7.824 1 98.81 116 HIS A CA 1
ATOM 928 C C . HIS A 1 116 ? 6.82 14.281 7.168 1 98.81 116 HIS A C 1
ATOM 930 O O . HIS A 1 116 ? 7.992 14.484 6.844 1 98.81 116 HIS A O 1
ATOM 936 N N . LEU A 1 117 ? 5.844 15.062 7.016 1 98.69 117 LEU A N 1
ATOM 937 C CA . LEU A 1 117 ? 5.988 16.406 6.473 1 98.69 117 LEU A CA 1
ATOM 938 C C . LEU A 1 117 ? 6.359 17.406 7.574 1 98.69 117 LEU A C 1
ATOM 940 O O . LEU A 1 117 ? 5.871 17.297 8.703 1 98.69 117 LEU A O 1
ATOM 944 N N . ASN A 1 118 ? 7.215 18.359 7.219 1 98.5 118 ASN A N 1
ATOM 945 C CA . ASN A 1 118 ? 7.48 19.547 8.016 1 98.5 118 ASN A CA 1
ATOM 946 C C . ASN A 1 118 ? 7.023 20.812 7.289 1 98.5 118 ASN A C 1
ATOM 948 O O . ASN A 1 118 ? 7.34 21.016 6.117 1 98.5 118 ASN A O 1
ATOM 952 N N . THR A 1 119 ? 6.344 21.688 8.008 1 98.31 119 THR A N 1
ATOM 953 C CA . THR A 1 119 ? 5.777 22.859 7.336 1 98.31 119 THR A CA 1
ATOM 954 C C . THR A 1 119 ? 6.879 23.844 6.941 1 98.31 119 THR A C 1
ATOM 95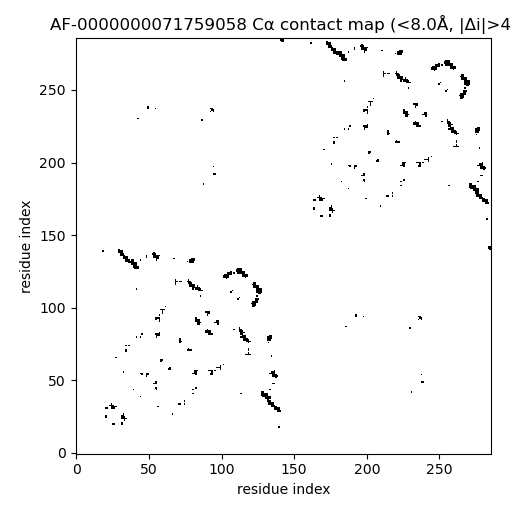6 O O . THR A 1 119 ? 6.688 24.672 6.043 1 98.31 119 THR A O 1
ATOM 959 N N . GLN A 1 120 ? 8.008 23.766 7.547 1 97.38 120 GLN A N 1
ATOM 960 C CA . GLN A 1 120 ? 9.039 24.766 7.328 1 97.38 120 GLN A CA 1
ATOM 961 C C . GLN A 1 120 ? 10.273 24.156 6.664 1 97.38 120 GLN A C 1
ATOM 963 O O . GLN A 1 120 ? 11.305 24.828 6.531 1 97.38 120 GLN A O 1
ATOM 968 N N . ALA A 1 121 ? 10.266 22.953 6.297 1 98.25 121 ALA A N 1
ATOM 969 C CA . ALA A 1 121 ? 11.414 22.266 5.711 1 98.25 121 ALA A CA 1
ATOM 970 C C . ALA A 1 121 ? 10.961 21.078 4.863 1 98.25 121 ALA A C 1
ATOM 972 O O . ALA A 1 121 ? 9.758 20.844 4.691 1 98.25 121 ALA A O 1
ATOM 973 N N . GLY A 1 122 ? 11.93 20.391 4.199 1 98.44 122 GLY A N 1
ATOM 974 C CA . GLY A 1 122 ? 11.625 19.125 3.551 1 98.44 122 GLY A CA 1
ATOM 975 C C . GLY A 1 122 ? 11.117 18.078 4.516 1 98.44 122 GLY A C 1
ATOM 976 O O . GLY A 1 122 ? 11.055 18.312 5.723 1 98.44 122 GLY A O 1
ATOM 977 N N . TRP A 1 123 ? 10.703 16.906 3.932 1 98.62 123 TRP A N 1
ATOM 978 C CA . TRP A 1 123 ? 10.172 15.852 4.789 1 98.62 123 TRP A CA 1
ATOM 979 C C . TRP A 1 123 ? 11.297 15.086 5.48 1 98.62 123 TRP A C 1
ATOM 981 O O . TRP A 1 123 ? 12.461 15.203 5.094 1 98.62 123 TRP A O 1
ATOM 991 N N . SER A 1 124 ? 10.961 14.422 6.516 1 98.75 124 SER A N 1
ATOM 992 C CA . SER A 1 124 ? 11.883 13.602 7.293 1 98.75 124 SER A CA 1
ATOM 993 C C . SER A 1 124 ? 11.219 12.305 7.746 1 98.75 124 SER A C 1
ATOM 995 O O . SER A 1 124 ? 10.016 12.125 7.586 1 98.75 124 SER A O 1
ATOM 997 N N . ASN A 1 125 ? 12.062 11.352 8.172 1 98.81 125 ASN A N 1
ATOM 998 C CA . ASN A 1 125 ? 11.539 10.117 8.75 1 98.81 125 ASN A CA 1
ATOM 999 C C . ASN A 1 125 ? 11.703 10.102 10.266 1 98.81 125 ASN A C 1
ATOM 1001 O O . ASN A 1 125 ? 12.648 10.695 10.805 1 98.81 125 ASN A O 1
ATOM 1005 N N . ASN A 1 126 ? 10.727 9.453 10.883 1 98.75 126 ASN A N 1
ATOM 1006 C CA . ASN A 1 126 ? 10.695 9.383 12.344 1 98.75 126 ASN A CA 1
ATOM 1007 C C . ASN A 1 126 ? 10.062 8.078 12.828 1 98.75 126 ASN A C 1
ATOM 1009 O O . ASN A 1 126 ? 9.758 7.195 12.023 1 98.75 126 ASN A O 1
ATOM 1013 N N . ASN A 1 127 ? 10.094 7.898 14.227 1 98.75 127 ASN A N 1
ATOM 1014 C CA . ASN A 1 127 ? 9.477 6.715 14.812 1 98.75 127 ASN A CA 1
ATOM 1015 C C . ASN A 1 127 ? 8 6.605 14.445 1 98.75 127 ASN A C 1
ATOM 1017 O O . ASN A 1 127 ? 7.227 7.531 14.695 1 98.75 127 ASN A O 1
ATOM 1021 N N . CYS A 1 128 ? 7.598 5.473 13.914 1 98.81 128 CYS A N 1
ATOM 1022 C CA . CYS A 1 128 ? 6.254 5.258 13.383 1 98.81 128 CYS A CA 1
ATOM 1023 C C . CYS A 1 128 ? 5.207 5.371 14.477 1 98.81 128 CYS A C 1
ATOM 1025 O O . CYS A 1 128 ? 4.023 5.562 14.195 1 98.81 128 CYS A O 1
ATOM 1027 N N . ASN A 1 129 ? 5.637 5.289 15.672 1 98.69 129 ASN A N 1
ATOM 1028 C CA . ASN A 1 129 ? 4.695 5.195 16.781 1 98.69 129 ASN A CA 1
ATOM 1029 C C . ASN A 1 129 ? 4.336 6.574 17.328 1 98.69 129 ASN A C 1
ATOM 1031 O O . ASN A 1 129 ? 3.49 6.691 18.219 1 98.69 129 ASN A O 1
ATOM 1035 N N . ASN A 1 130 ? 5.062 7.621 16.797 1 98.5 130 ASN A N 1
ATOM 1036 C CA . ASN A 1 130 ? 4.68 8.961 17.219 1 98.5 130 ASN A CA 1
ATOM 1037 C C . ASN A 1 130 ? 3.232 9.273 16.859 1 98.5 130 ASN A C 1
ATOM 1039 O O . ASN A 1 130 ? 2.762 8.898 15.789 1 98.5 130 ASN A O 1
ATOM 1043 N N . ALA A 1 131 ? 2.561 9.984 17.797 1 98.69 131 ALA A N 1
ATOM 1044 C CA . ALA A 1 131 ? 1.185 10.406 17.547 1 98.69 131 ALA A CA 1
ATOM 1045 C C . ALA A 1 131 ? 1.14 11.773 16.875 1 98.69 131 ALA A C 1
ATOM 1047 O O . ALA A 1 131 ? 1.237 12.805 17.562 1 98.69 131 ALA A O 1
ATOM 1048 N N . TRP A 1 132 ? 0.987 11.797 15.523 1 98.75 132 TRP A N 1
ATOM 1049 C CA . TRP A 1 132 ? 0.982 13.055 14.789 1 98.75 132 TRP A CA 1
ATOM 1050 C C . TRP A 1 132 ? -0.254 13.164 13.906 1 98.75 132 TRP A C 1
ATOM 1052 O O . TRP A 1 132 ? -0.958 12.18 13.688 1 98.75 132 TRP A O 1
ATOM 1062 N N . THR A 1 133 ? -0.559 14.391 13.547 1 98.81 133 THR A N 1
ATOM 1063 C CA . THR A 1 133 ? -1.572 14.648 12.531 1 98.81 133 THR A CA 1
ATOM 1064 C C . THR A 1 133 ? -1.173 14.016 11.195 1 98.81 133 THR A C 1
ATOM 1066 O O . THR A 1 133 ? -0.058 13.508 11.055 1 98.81 133 THR A O 1
ATOM 1069 N N . PHE A 1 134 ? -2.145 13.906 10.281 1 98.88 134 PHE A N 1
ATOM 1070 C CA . PHE A 1 134 ? -1.832 13.242 9.023 1 98.88 134 PHE A CA 1
ATOM 1071 C C . PHE A 1 134 ? -2.775 13.703 7.918 1 98.88 134 PHE A C 1
ATOM 1073 O O . PHE A 1 134 ? -3.756 14.398 8.188 1 98.88 134 PHE A O 1
ATOM 1080 N N . ILE A 1 135 ? -2.359 13.398 6.715 1 98.94 135 ILE A N 1
ATOM 1081 C CA . ILE A 1 135 ? -3.107 13.844 5.543 1 98.94 135 ILE A CA 1
ATOM 1082 C C . ILE A 1 135 ? -3.525 12.633 4.711 1 98.94 135 ILE A C 1
ATOM 1084 O O . ILE A 1 135 ? -2.688 11.805 4.34 1 98.94 135 ILE A O 1
ATOM 1088 N N . CYS A 1 136 ? -4.816 12.523 4.48 1 98.81 136 CYS A N 1
ATOM 1089 C CA . CYS A 1 136 ? -5.355 11.516 3.578 1 98.81 136 CYS A CA 1
ATOM 1090 C C . CYS A 1 136 ? -5.488 12.062 2.162 1 98.81 136 CYS A C 1
ATOM 1092 O O . CYS A 1 136 ? -5.754 13.25 1.973 1 98.81 136 CYS A O 1
ATOM 1094 N N . MET A 1 137 ? -5.348 11.141 1.219 1 98.44 137 MET A N 1
ATOM 1095 C CA . MET A 1 137 ? -5.461 11.477 -0.197 1 98.44 137 MET A CA 1
ATOM 1096 C C . MET A 1 137 ? -6.363 10.484 -0.92 1 98.44 137 MET A C 1
ATOM 1098 O O . MET A 1 137 ? -6.227 9.273 -0.742 1 98.44 137 MET A O 1
ATOM 1102 N N . ARG A 1 138 ? -7.316 11.023 -1.608 1 95.25 138 ARG A N 1
ATOM 1103 C CA . ARG A 1 138 ? -8.195 10.227 -2.461 1 95.25 138 ARG A CA 1
ATOM 1104 C C . ARG A 1 138 ? -8.078 10.664 -3.918 1 95.25 138 ARG A C 1
ATOM 1106 O O . ARG A 1 138 ? -8.266 11.836 -4.234 1 95.25 138 ARG A O 1
ATOM 1113 N N . ARG A 1 139 ? -7.75 9.656 -4.781 1 88.19 139 ARG A N 1
ATOM 1114 C CA . ARG A 1 139 ? -7.621 9.977 -6.199 1 88.19 139 ARG A CA 1
ATOM 1115 C C . ARG A 1 139 ? -8.977 9.906 -6.902 1 88.19 139 ARG A C 1
ATOM 1117 O O . ARG A 1 139 ? -9.797 9.039 -6.594 1 88.19 139 ARG A O 1
ATOM 1124 N N . THR A 1 140 ? -9.281 10.859 -7.703 1 74.44 140 THR A N 1
ATOM 1125 C CA . THR A 1 140 ? -10.57 10.922 -8.375 1 74.44 140 THR A CA 1
ATOM 1126 C C . THR A 1 140 ? -10.547 10.117 -9.672 1 74.44 140 THR A C 1
ATOM 1128 O O . THR A 1 140 ? -11.594 9.852 -10.266 1 74.44 140 THR A O 1
ATOM 1131 N N . ASP A 1 141 ? -9.453 9.859 -10.336 1 57.69 141 ASP A N 1
ATOM 1132 C CA . ASP A 1 141 ? -9.492 9.203 -11.633 1 57.69 141 ASP A CA 1
ATOM 1133 C C . ASP A 1 141 ? -10.047 7.785 -11.523 1 57.69 141 ASP A C 1
ATOM 1135 O O . ASP A 1 141 ? -10.195 7.086 -12.523 1 57.69 141 ASP A O 1
ATOM 1139 N N . THR A 1 142 ? -10.336 7.285 -10.328 1 45.88 142 THR A N 1
ATOM 1140 C CA . THR A 1 142 ? -10.758 5.887 -10.336 1 45.88 142 THR A CA 1
ATOM 1141 C C . THR A 1 142 ? -12.188 5.758 -10.859 1 45.88 142 THR A C 1
ATOM 1143 O O . THR A 1 142 ? -12.617 4.664 -11.227 1 45.88 142 THR A O 1
ATOM 1146 N N . CYS A 1 143 ? -13.102 6.527 -10.68 1 39.06 143 CYS A N 1
ATOM 1147 C CA . CYS A 1 143 ? -14.391 6.281 -11.312 1 39.06 143 CYS A CA 1
ATOM 1148 C C . CYS A 1 143 ? -14.422 6.836 -12.727 1 39.06 143 CYS A C 1
ATOM 1150 O O . CYS A 1 143 ? -13.883 7.91 -12.992 1 39.06 143 CYS A O 1
ATOM 1152 N N . MET B 1 1 ? -50.25 23.766 -10.852 1 29.56 1 MET B N 1
ATOM 1153 C CA . MET B 1 1 ? -49.75 23.078 -12.031 1 29.56 1 MET B CA 1
ATOM 1154 C C . MET B 1 1 ? -48.438 22.328 -11.719 1 29.56 1 MET B C 1
ATOM 1156 O O . MET B 1 1 ? -47.438 22.938 -11.398 1 29.56 1 MET B O 1
ATOM 1160 N N . LYS B 1 2 ? -48.562 21.016 -11.359 1 26 2 LYS B N 1
ATOM 1161 C CA . LYS B 1 2 ? -47.594 20.125 -10.727 1 26 2 LYS B CA 1
ATOM 1162 C C . LYS B 1 2 ? -46.5 19.688 -11.703 1 26 2 LYS B C 1
ATOM 1164 O O . LYS B 1 2 ? -46.812 19.125 -12.758 1 26 2 LYS B O 1
ATOM 1169 N N . ALA B 1 3 ? -45.469 20.453 -11.844 1 30.47 3 ALA B N 1
ATOM 1170 C CA . ALA B 1 3 ? -44.375 20.172 -12.773 1 30.47 3 ALA B CA 1
ATOM 1171 C C . ALA B 1 3 ? -43.812 18.766 -12.547 1 30.47 3 ALA B C 1
ATOM 1173 O O . ALA B 1 3 ? -43.312 18.453 -11.461 1 30.47 3 ALA B O 1
ATOM 1174 N N . TYR B 1 4 ? -44.438 17.766 -13.102 1 24.92 4 TYR B N 1
ATOM 1175 C CA . TYR B 1 4 ? -43.969 16.375 -13.039 1 24.92 4 TYR B CA 1
ATOM 1176 C C . TYR B 1 4 ? -42.594 16.234 -13.664 1 24.92 4 TYR B C 1
ATOM 1178 O O . TYR B 1 4 ? -42.406 16.562 -14.836 1 24.92 4 TYR B O 1
ATOM 1186 N N . GLN B 1 5 ? -41.531 16.609 -12.984 1 31.34 5 GLN B N 1
ATOM 1187 C CA . GLN B 1 5 ? -40.188 16.375 -13.469 1 31.34 5 GLN B CA 1
ATOM 1188 C C . GLN B 1 5 ? -39.969 14.914 -13.844 1 31.34 5 GLN B C 1
ATOM 1190 O O . GLN B 1 5 ? -39.969 14.039 -12.977 1 31.34 5 GLN B O 1
ATOM 1195 N N . LEU B 1 6 ? -40.406 14.547 -14.922 1 27.25 6 LEU B N 1
ATOM 1196 C CA . LEU B 1 6 ? -40.188 13.195 -15.43 1 27.25 6 LEU B CA 1
ATOM 1197 C C . LEU B 1 6 ? -38.719 12.859 -15.453 1 27.25 6 LEU B C 1
ATOM 1199 O O . LEU B 1 6 ? -37.938 13.531 -16.125 1 27.25 6 LEU B O 1
ATOM 1203 N N . CYS B 1 7 ? -38.156 12.633 -14.312 1 31.02 7 CYS B N 1
ATOM 1204 C CA . CYS B 1 7 ? -36.844 12 -14.297 1 31.02 7 CYS B CA 1
ATOM 1205 C C . CYS B 1 7 ? -36.812 10.805 -15.234 1 31.02 7 CYS B C 1
ATOM 1207 O O . CYS B 1 7 ? -37.531 9.836 -15.047 1 31.02 7 CYS B O 1
ATOM 1209 N N . PHE B 1 8 ? -36.844 11.086 -16.516 1 33.03 8 PHE B N 1
ATOM 1210 C CA . PHE B 1 8 ? -36.719 9.992 -17.469 1 33.03 8 PHE B CA 1
ATOM 1211 C C . PHE B 1 8 ? -35.688 8.969 -16.953 1 33.03 8 PHE B C 1
ATOM 1213 O O . PHE B 1 8 ? -34.562 9.328 -16.609 1 33.03 8 PHE B O 1
ATOM 1220 N N . HIS B 1 9 ? -36.156 7.961 -16.328 1 34.88 9 HIS B N 1
ATOM 1221 C CA . HIS B 1 9 ? -35.438 6.703 -16.109 1 34.88 9 HIS B CA 1
ATOM 1222 C C . HIS B 1 9 ? -34.781 6.223 -17.391 1 34.88 9 HIS B C 1
ATOM 1224 O O . HIS B 1 9 ? -35.469 5.875 -18.359 1 34.88 9 HIS B O 1
ATOM 1230 N N . SER B 1 10 ? -33.844 6.949 -17.938 1 35.28 10 SER B N 1
ATOM 1231 C CA . SER B 1 10 ? -33.125 6.191 -18.969 1 35.28 10 SER B CA 1
ATOM 1232 C C . SER B 1 10 ? -32.969 4.734 -18.562 1 35.28 10 SER B C 1
ATOM 1234 O O . SER B 1 10 ? -32.875 4.426 -17.375 1 35.28 10 SER B O 1
ATOM 1236 N N . SER B 1 11 ? -33.531 3.891 -19.25 1 37.47 11 SER B N 1
ATOM 1237 C CA . SER B 1 11 ? -33.25 2.461 -19.203 1 37.47 11 SER B CA 1
ATOM 1238 C C . SER B 1 11 ? -31.766 2.205 -18.969 1 37.47 11 SER B C 1
ATOM 1240 O O . SER B 1 11 ? -30.906 2.705 -19.719 1 37.47 11 SER B O 1
ATOM 1242 N N . LEU B 1 12 ? -31.359 2.24 -17.75 1 36.56 12 LEU B N 1
ATOM 1243 C CA . LEU B 1 12 ? -30.094 1.655 -17.344 1 36.56 12 LEU B CA 1
ATOM 1244 C C . LEU B 1 12 ? -29.766 0.435 -18.203 1 36.56 12 LEU B C 1
ATOM 1246 O O . LEU B 1 12 ? -30.375 -0.621 -18.047 1 36.56 12 LEU B O 1
ATOM 1250 N N . SER B 1 13 ? -29.875 0.63 -19.5 1 37.5 13 SER B N 1
ATOM 1251 C CA . SER B 1 13 ? -29.234 -0.513 -20.141 1 37.5 13 SER B CA 1
ATOM 1252 C C . SER B 1 13 ? -28.031 -0.986 -19.344 1 37.5 13 SER B C 1
ATOM 1254 O O . SER B 1 13 ? -27.172 -0.182 -18.969 1 37.5 13 SER B O 1
ATOM 1256 N N . SER B 1 14 ? -28.156 -1.83 -18.391 1 38.59 14 SER B N 1
ATOM 1257 C CA . SER B 1 14 ? -27.141 -2.648 -17.75 1 38.59 14 SER B CA 1
ATOM 1258 C C . SER B 1 14 ? -25.984 -2.965 -18.688 1 38.59 14 SER B C 1
ATOM 1260 O O . SER B 1 14 ? -25.984 -4.016 -19.344 1 38.59 14 SER B O 1
ATOM 1262 N N . ALA B 1 15 ? -25.797 -2.318 -19.703 1 35.88 15 ALA B N 1
ATOM 1263 C CA . ALA B 1 15 ? -24.531 -2.709 -20.297 1 35.88 15 ALA B CA 1
ATOM 1264 C C . ALA B 1 15 ? -23.438 -2.871 -19.234 1 35.88 15 ALA B C 1
ATOM 1266 O O . ALA B 1 15 ? -23.094 -1.909 -18.547 1 35.88 15 ALA B O 1
ATOM 1267 N N . ASP B 1 16 ? -23.516 -3.881 -18.453 1 41.34 16 ASP B N 1
ATOM 1268 C CA . ASP B 1 16 ? -22.328 -4.363 -17.75 1 41.34 16 ASP B CA 1
ATOM 1269 C C . ASP B 1 16 ? -21.047 -3.889 -18.438 1 41.34 16 ASP B C 1
ATOM 1271 O O . ASP B 1 16 ? -20.766 -4.266 -19.578 1 41.34 16 ASP B O 1
ATOM 1275 N N . ARG B 1 17 ? -20.781 -2.719 -18.641 1 48.62 17 ARG B N 1
ATOM 1276 C CA . ARG B 1 17 ? -19.5 -2.346 -19.234 1 48.62 17 ARG B CA 1
ATOM 1277 C C . ARG B 1 17 ? -18.484 -3.479 -19.109 1 48.62 17 ARG B C 1
ATOM 1279 O O . ARG B 1 17 ? -18.109 -3.861 -18 1 48.62 17 ARG B O 1
ATOM 1286 N N . PHE B 1 18 ? -18.609 -4.609 -19.812 1 57.69 18 PHE B N 1
ATOM 1287 C CA . PHE B 1 18 ? -17.812 -5.824 -19.891 1 57.69 18 PHE B CA 1
ATOM 1288 C C . PHE B 1 18 ? -16.328 -5.5 -19.812 1 57.69 18 PHE B C 1
ATOM 1290 O O . PHE B 1 18 ? -15.75 -4.977 -20.781 1 57.69 18 PHE B O 1
ATOM 1297 N N . PHE B 1 19 ? -15.906 -5.141 -18.688 1 73.44 19 PHE B N 1
ATOM 1298 C CA . PHE B 1 19 ? -14.469 -4.98 -18.516 1 73.44 19 PHE B CA 1
ATOM 1299 C C . PHE B 1 19 ? -13.727 -6.234 -18.938 1 73.44 19 PHE B C 1
ATOM 1301 O O . PHE B 1 19 ? -14.141 -7.352 -18.609 1 73.44 19 PHE B O 1
ATOM 1308 N N . THR B 1 20 ? -13 -6.066 -20.016 1 87.75 20 THR B N 1
ATOM 1309 C CA . THR B 1 20 ? -12.125 -7.145 -20.469 1 87.75 20 THR B CA 1
ATOM 1310 C C . THR B 1 20 ? -10.727 -6.984 -19.875 1 87.75 20 THR B C 1
ATOM 1312 O O . THR B 1 20 ? -10.195 -5.875 -19.828 1 87.75 20 THR B O 1
ATOM 1315 N N . CYS B 1 21 ? -10.289 -8.125 -19.438 1 94.88 21 CYS B N 1
ATOM 1316 C CA . CYS B 1 21 ? -8.914 -8.117 -18.938 1 94.88 21 CYS B CA 1
ATOM 1317 C C . CYS B 1 21 ? -7.914 -7.977 -20.078 1 94.88 21 CYS B C 1
ATOM 1319 O O . CYS B 1 21 ? -8.172 -8.438 -21.188 1 94.88 21 CYS B O 1
ATOM 1321 N N . PRO B 1 22 ? -6.793 -7.223 -19.781 1 94.12 22 PRO B N 1
ATOM 1322 C CA . PRO B 1 22 ? -5.73 -7.223 -20.781 1 94.12 22 PRO B CA 1
ATOM 1323 C C . PRO B 1 22 ? -5.312 -8.633 -21.203 1 94.12 22 PRO B C 1
ATOM 1325 O O . PRO B 1 22 ? -5.535 -9.594 -20.453 1 94.12 22 PRO B O 1
ATOM 1328 N N . SER B 1 23 ? -4.734 -8.688 -22.375 1 95 23 SER B N 1
ATOM 1329 C CA . SER B 1 23 ? -4.25 -9.984 -22.859 1 95 23 SER B CA 1
ATOM 1330 C C . SER B 1 23 ? -3.314 -10.625 -21.828 1 95 23 SER B C 1
ATOM 1332 O O . SER B 1 23 ? -2.461 -9.953 -21.25 1 95 23 SER B O 1
ATOM 1334 N N . GLY B 1 24 ? -3.514 -11.891 -21.578 1 95.81 24 GLY B N 1
ATOM 1335 C CA . GLY B 1 24 ? -2.641 -12.633 -20.688 1 95.81 24 GLY B CA 1
ATOM 1336 C C . GLY B 1 24 ? -3.125 -12.641 -19.25 1 95.81 24 GLY B C 1
ATOM 1337 O O . GLY B 1 24 ? -2.639 -13.422 -18.438 1 95.81 24 GLY B O 1
ATOM 1338 N N . TRP B 1 25 ? -4.066 -11.766 -19 1 97.56 25 TRP B N 1
ATOM 1339 C CA . TRP B 1 25 ? -4.621 -11.719 -17.641 1 97.56 25 TRP B CA 1
ATOM 1340 C C . TRP B 1 25 ? -5.863 -12.602 -17.531 1 97.56 25 TRP B C 1
ATOM 1342 O O . TRP B 1 25 ? -6.566 -12.82 -18.531 1 97.56 25 TRP B O 1
ATOM 1352 N N . THR B 1 26 ? -6.094 -13.102 -16.391 1 97.12 26 THR B N 1
ATOM 1353 C CA . THR B 1 26 ? -7.23 -13.977 -16.109 1 97.12 26 THR B CA 1
ATOM 1354 C C . THR B 1 26 ? -8.258 -13.258 -15.242 1 97.12 26 THR B C 1
ATOM 1356 O O . THR B 1 26 ? -7.918 -12.688 -14.203 1 97.12 26 THR B O 1
ATOM 1359 N N . ARG B 1 27 ? -9.516 -13.352 -15.641 1 95.94 27 ARG B N 1
ATOM 1360 C CA . ARG B 1 27 ? -10.586 -12.695 -14.891 1 95.94 27 ARG B CA 1
ATOM 1361 C C . ARG B 1 27 ? -11.078 -13.586 -13.758 1 95.94 27 ARG B C 1
ATOM 1363 O O . ARG B 1 27 ? -11.242 -14.797 -13.93 1 95.94 27 ARG B O 1
ATOM 1370 N N . TYR B 1 28 ? -11.242 -13 -12.625 1 97 28 TYR B N 1
ATOM 1371 C CA . TYR B 1 28 ? -11.922 -13.602 -11.484 1 97 28 TYR B CA 1
ATOM 1372 C C . TYR B 1 28 ? -12.703 -12.555 -10.703 1 97 28 TYR B C 1
ATOM 1374 O O . TYR B 1 28 ? -12.125 -11.602 -10.172 1 97 28 TYR B O 1
ATOM 1382 N N . LYS B 1 29 ? -13.992 -12.742 -10.578 1 93.94 29 LYS B N 1
ATOM 1383 C CA . LYS B 1 29 ? -14.875 -11.727 -10.008 1 93.94 29 LYS B CA 1
ATOM 1384 C C . LYS B 1 29 ? -14.664 -10.375 -10.68 1 93.94 29 LYS B C 1
ATOM 1386 O O . LYS B 1 29 ? -14.797 -10.25 -11.898 1 93.94 29 LYS B O 1
ATOM 1391 N N . ASN B 1 30 ? -14.406 -9.344 -10.023 1 91.81 30 ASN B N 1
ATOM 1392 C CA . ASN B 1 30 ? -14.25 -8.008 -10.586 1 91.81 30 ASN B CA 1
ATOM 1393 C C . ASN B 1 30 ? -12.789 -7.598 -10.672 1 91.81 30 ASN B C 1
ATOM 1395 O O . ASN B 1 30 ? -12.461 -6.418 -10.531 1 91.81 30 ASN B O 1
ATOM 1399 N N . SER B 1 31 ? -11.938 -8.617 -10.859 1 95.94 31 SER B N 1
ATOM 1400 C CA . SER B 1 31 ? -10.508 -8.328 -10.945 1 95.94 31 SER B CA 1
ATOM 1401 C C . SER B 1 31 ? -9.836 -9.188 -12.008 1 95.94 31 SER B C 1
ATOM 1403 O O . SER B 1 31 ? -10.375 -10.219 -12.422 1 95.94 31 SER B O 1
ATOM 1405 N N . CYS B 1 32 ? -8.727 -8.688 -12.469 1 97.69 32 CYS B N 1
ATOM 1406 C CA . CYS B 1 32 ? -7.859 -9.406 -13.391 1 97.69 32 CYS B CA 1
ATOM 1407 C C . CYS B 1 32 ? -6.543 -9.789 -12.719 1 97.69 32 CYS B C 1
ATOM 1409 O O . CYS B 1 32 ? -5.984 -9 -11.953 1 97.69 32 CYS B O 1
ATOM 1411 N N . TYR B 1 33 ? -6.086 -10.977 -13.047 1 98.5 33 TYR B N 1
ATOM 1412 C CA . TYR B 1 33 ? -4.891 -11.5 -12.398 1 98.5 33 TYR B CA 1
ATOM 1413 C C . TYR B 1 33 ? -3.854 -11.93 -13.43 1 98.5 33 TYR B C 1
ATOM 1415 O O . TYR B 1 33 ? -4.199 -12.461 -14.492 1 98.5 33 TYR B O 1
ATOM 1423 N N . LEU B 1 34 ? -2.605 -11.664 -13.156 1 98.5 34 LEU B N 1
ATOM 1424 C CA . LEU B 1 34 ? -1.475 -12.086 -13.969 1 98.5 34 LEU B CA 1
ATOM 1425 C C . LEU B 1 34 ? -0.472 -12.883 -13.148 1 98.5 34 LEU B C 1
ATOM 1427 O O . LEU B 1 34 ? 0.05 -12.383 -12.148 1 98.5 34 LEU B O 1
ATOM 1431 N N . TYR B 1 35 ? -0.318 -14.109 -13.508 1 98.69 35 TYR B N 1
ATOM 1432 C CA . TYR B 1 35 ? 0.743 -14.914 -12.914 1 98.69 35 TYR B CA 1
ATOM 1433 C C . TYR B 1 35 ? 2.074 -14.672 -13.609 1 98.69 35 TYR B C 1
ATOM 1435 O O . TYR B 1 35 ? 2.162 -14.75 -14.844 1 98.69 35 TYR B O 1
ATOM 1443 N N . VAL B 1 36 ? 3.094 -14.352 -12.82 1 98.75 36 VAL B N 1
ATOM 1444 C CA . VAL B 1 36 ? 4.41 -14.078 -13.383 1 98.75 36 VAL B CA 1
ATOM 1445 C C . VAL B 1 36 ? 5.395 -15.156 -12.945 1 98.75 36 VAL B C 1
ATOM 1447 O O . VAL B 1 36 ? 5.641 -15.336 -11.75 1 98.75 36 VAL B O 1
ATOM 1450 N N . ARG B 1 37 ? 6.008 -15.789 -13.867 1 97.38 37 ARG B N 1
ATOM 1451 C CA . ARG B 1 37 ? 6.84 -16.969 -13.617 1 97.38 37 ARG B CA 1
ATOM 1452 C C . ARG B 1 37 ? 8.266 -16.562 -13.25 1 97.38 37 ARG B C 1
ATOM 1454 O O . ARG B 1 37 ? 9 -17.344 -12.648 1 97.38 37 ARG B O 1
ATOM 1461 N N . SER B 1 38 ? 8.68 -15.359 -13.672 1 96.44 38 SER B N 1
ATOM 1462 C CA . SER B 1 38 ? 10.031 -14.898 -13.367 1 96.44 38 SER B CA 1
ATOM 1463 C C . SER B 1 38 ? 10.227 -14.68 -11.875 1 96.44 38 SER B C 1
ATOM 1465 O O . SER B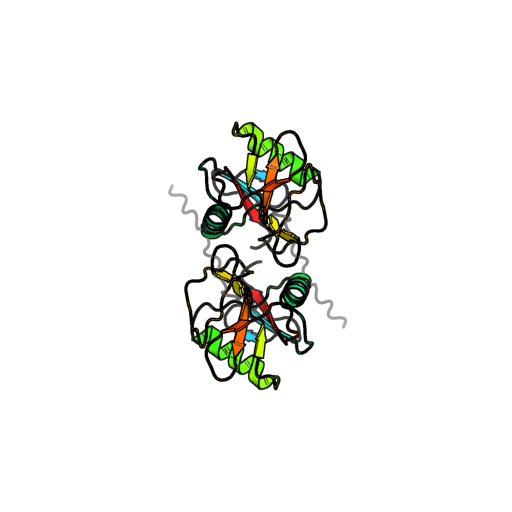 1 38 ? 9.5 -13.898 -11.258 1 96.44 38 SER B O 1
ATOM 1467 N N . GLY B 1 39 ? 11.172 -15.383 -11.32 1 98 39 GLY B N 1
ATOM 1468 C CA . GLY B 1 39 ? 11.438 -15.242 -9.898 1 98 39 GLY B CA 1
ATOM 1469 C C . GLY B 1 39 ? 11.945 -13.867 -9.516 1 98 39 GLY B C 1
ATOM 1470 O O . GLY B 1 39 ? 12.867 -13.344 -10.148 1 98 39 GLY B O 1
ATOM 1471 N N . ARG B 1 40 ? 11.32 -13.242 -8.492 1 98.62 40 ARG B N 1
ATOM 1472 C CA . ARG B 1 40 ? 11.727 -11.945 -7.973 1 98.62 40 ARG B CA 1
ATOM 1473 C C . ARG B 1 40 ? 11.578 -11.891 -6.453 1 98.62 40 ARG B C 1
ATOM 1475 O O . ARG B 1 40 ? 10.836 -12.68 -5.871 1 98.62 40 ARG B O 1
ATOM 1482 N N . SER B 1 41 ? 12.375 -10.984 -5.824 1 98.81 41 SER B N 1
ATOM 1483 C CA . SER B 1 41 ? 12.078 -10.648 -4.438 1 98.81 41 SER B CA 1
ATOM 1484 C C . SER B 1 41 ? 10.688 -10.047 -4.297 1 98.81 41 SER B C 1
ATOM 1486 O O . SER B 1 41 ? 10.078 -9.641 -5.289 1 98.81 41 SER B O 1
ATOM 1488 N N . TRP B 1 42 ? 10.195 -10.016 -3.111 1 98.81 42 TRP B N 1
ATOM 1489 C CA . TRP B 1 42 ? 8.875 -9.438 -2.875 1 98.81 42 TRP B CA 1
ATOM 1490 C C . TRP B 1 42 ? 8.82 -7.988 -3.342 1 98.81 42 TRP B C 1
ATOM 1492 O O . TRP B 1 42 ? 7.871 -7.578 -4.012 1 98.81 42 TRP B O 1
ATOM 1502 N N . ALA B 1 43 ? 9.891 -7.246 -2.965 1 98.19 43 ALA B N 1
ATOM 1503 C CA . ALA B 1 43 ? 9.93 -5.824 -3.293 1 98.19 43 ALA B CA 1
ATOM 1504 C C . ALA B 1 43 ? 9.977 -5.609 -4.805 1 98.19 43 ALA B C 1
ATOM 1506 O O . ALA B 1 43 ? 9.289 -4.738 -5.336 1 98.19 43 ALA B O 1
ATOM 1507 N N . SER B 1 44 ? 10.766 -6.383 -5.449 1 98.06 44 SER B N 1
ATOM 1508 C CA . SER B 1 44 ? 10.852 -6.293 -6.906 1 98.06 44 SER B CA 1
ATOM 1509 C C . SER B 1 44 ? 9.531 -6.699 -7.559 1 98.06 44 SER B C 1
ATOM 1511 O O . SER B 1 44 ? 9.102 -6.082 -8.539 1 98.06 44 SER B O 1
ATOM 1513 N N . ALA B 1 45 ? 8.914 -7.727 -7.031 1 98.75 45 ALA B N 1
ATOM 1514 C CA . ALA B 1 45 ? 7.617 -8.172 -7.531 1 98.75 45 ALA B CA 1
ATOM 1515 C C . ALA B 1 45 ? 6.559 -7.086 -7.355 1 98.75 45 ALA B C 1
ATOM 1517 O O . ALA B 1 45 ? 5.77 -6.824 -8.266 1 98.75 45 ALA B O 1
ATOM 1518 N N . ALA B 1 46 ? 6.59 -6.457 -6.215 1 98.38 46 ALA B N 1
ATOM 1519 C CA . ALA B 1 46 ? 5.648 -5.375 -5.945 1 98.38 46 ALA B CA 1
ATOM 1520 C C . ALA B 1 46 ? 5.832 -4.227 -6.934 1 98.38 46 ALA B C 1
ATOM 1522 O O . ALA B 1 46 ? 4.855 -3.686 -7.457 1 98.38 46 ALA B O 1
ATOM 1523 N N . THR B 1 47 ? 7.035 -3.875 -7.188 1 97 47 THR B N 1
ATOM 1524 C CA . THR B 1 47 ? 7.34 -2.803 -8.133 1 97 47 THR B CA 1
ATOM 1525 C C . THR B 1 47 ? 6.906 -3.186 -9.539 1 97 47 THR B C 1
ATOM 1527 O O . THR B 1 47 ? 6.367 -2.355 -10.281 1 97 47 THR B O 1
ATOM 1530 N N . TYR B 1 48 ? 7.117 -4.414 -9.914 1 98.06 48 TYR B N 1
ATOM 1531 C CA . TYR B 1 48 ? 6.719 -4.891 -11.234 1 98.06 48 TYR B CA 1
ATOM 1532 C C . TYR B 1 48 ? 5.215 -4.762 -11.43 1 98.06 48 TYR B C 1
ATOM 1534 O O . TYR B 1 48 ? 4.758 -4.215 -12.43 1 98.06 48 TYR B O 1
ATOM 1542 N N . CYS B 1 49 ? 4.422 -5.293 -10.461 1 98.25 49 CYS B N 1
ATOM 1543 C CA . CYS B 1 49 ? 2.969 -5.219 -10.57 1 98.25 49 CYS B CA 1
ATOM 1544 C C . CYS B 1 49 ? 2.5 -3.771 -10.625 1 98.25 49 CYS B C 1
ATOM 1546 O O . CYS B 1 49 ? 1.601 -3.436 -11.398 1 98.25 49 CYS B O 1
ATOM 1548 N N . SER B 1 50 ? 3.137 -2.938 -9.828 1 96.06 50 SER B N 1
ATOM 1549 C CA . SER B 1 50 ? 2.764 -1.527 -9.82 1 96.06 50 SER B CA 1
ATOM 1550 C C . SER B 1 50 ? 3.018 -0.882 -11.18 1 96.06 50 SER B C 1
ATOM 1552 O O . SER B 1 50 ? 2.254 -0.017 -11.617 1 96.06 50 SER B O 1
ATOM 1554 N N . SER B 1 51 ? 4.086 -1.258 -11.82 1 95.31 51 SER B N 1
ATOM 1555 C CA . SER B 1 51 ? 4.418 -0.703 -13.133 1 95.31 51 SER B CA 1
ATOM 1556 C C . SER B 1 51 ? 3.365 -1.067 -14.172 1 95.31 51 SER B C 1
ATOM 1558 O O . SER B 1 51 ? 3.273 -0.425 -15.219 1 95.31 51 SER B O 1
ATOM 1560 N N . LEU B 1 52 ? 2.533 -2.08 -13.898 1 95.75 52 LEU B N 1
ATOM 1561 C CA . LEU B 1 52 ? 1.47 -2.512 -14.797 1 95.75 52 LEU B CA 1
ATOM 1562 C C . LEU B 1 52 ? 0.128 -1.924 -14.375 1 95.75 52 LEU B C 1
ATOM 1564 O O . LEU B 1 52 ? -0.922 -2.348 -14.867 1 95.75 52 LEU B O 1
ATOM 1568 N N . GLY B 1 53 ? 0.181 -0.977 -13.414 1 93.12 53 GLY B N 1
ATOM 1569 C CA . GLY B 1 53 ? -1.065 -0.443 -12.891 1 93.12 53 GLY B CA 1
ATOM 1570 C C . GLY B 1 53 ? -1.796 -1.417 -11.984 1 93.12 53 GLY B C 1
ATOM 1571 O O . GLY B 1 53 ? -3.016 -1.331 -11.828 1 93.12 53 GLY B O 1
ATOM 1572 N N . ALA B 1 54 ? -1.067 -2.365 -11.484 1 96.62 54 ALA B N 1
ATOM 1573 C CA . ALA B 1 54 ? -1.612 -3.414 -10.625 1 96.62 54 ALA B CA 1
ATOM 1574 C C . ALA B 1 54 ? -0.886 -3.459 -9.289 1 96.62 54 ALA B C 1
ATOM 1576 O O . ALA B 1 54 ? -0.135 -2.541 -8.945 1 96.62 54 ALA B O 1
ATOM 1577 N N . SER B 1 55 ? -1.273 -4.375 -8.43 1 97.56 55 SER B N 1
ATOM 1578 C CA . SER B 1 55 ? -0.591 -4.688 -7.18 1 97.56 55 SER B CA 1
ATOM 1579 C C . SER B 1 55 ? -0.374 -6.191 -7.027 1 97.56 55 SER B C 1
ATOM 1581 O O . SER B 1 55 ? -0.986 -6.984 -7.742 1 97.56 55 SER B O 1
ATOM 1583 N N . LEU B 1 56 ? 0.595 -6.527 -6.145 1 98.69 56 LEU B N 1
ATOM 1584 C CA . LEU B 1 56 ? 0.562 -7.922 -5.715 1 98.69 56 LEU B CA 1
ATOM 1585 C C . LEU B 1 56 ? -0.806 -8.281 -5.148 1 98.69 56 LEU B C 1
ATOM 1587 O O . LEU B 1 56 ? -1.449 -7.457 -4.492 1 98.69 56 LEU B O 1
ATOM 1591 N N . ALA B 1 57 ? -1.224 -9.484 -5.371 1 98.75 57 ALA B N 1
ATOM 1592 C CA . ALA B 1 57 ? -2.6 -9.906 -5.117 1 98.75 57 ALA B CA 1
ATOM 1593 C C . ALA B 1 57 ? -2.875 -10 -3.621 1 98.75 57 ALA B C 1
ATOM 1595 O O . ALA B 1 57 ? -2.025 -10.461 -2.855 1 98.75 57 ALA B O 1
ATOM 1596 N N . SER B 1 58 ? -4.047 -9.562 -3.219 1 98.44 58 SER B N 1
ATOM 1597 C CA . SER B 1 58 ? -4.57 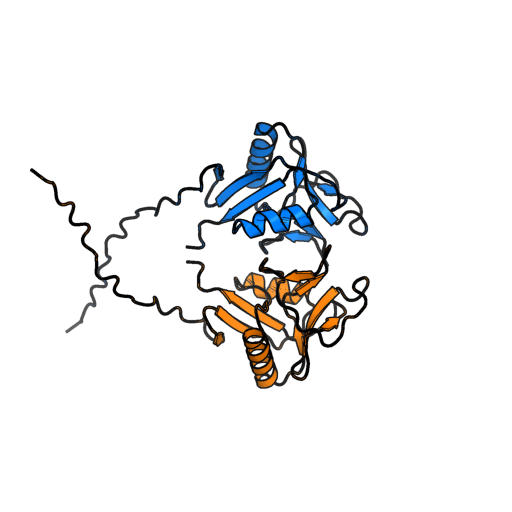-9.758 -1.869 1 98.44 58 SER B CA 1
ATOM 1598 C C . SER B 1 58 ? -5.676 -10.805 -1.848 1 98.44 58 SER B C 1
ATOM 1600 O O . SER B 1 58 ? -6.164 -11.219 -2.9 1 98.44 58 SER B O 1
ATOM 1602 N N . VAL B 1 59 ? -5.98 -11.273 -0.682 1 98.31 59 VAL B N 1
ATOM 1603 C CA . VAL B 1 59 ? -6.969 -12.328 -0.498 1 98.31 59 VAL B CA 1
ATOM 1604 C C . VAL B 1 59 ? -8.062 -11.859 0.463 1 98.31 59 VAL B C 1
ATOM 1606 O O . VAL B 1 59 ? -7.762 -11.398 1.567 1 98.31 59 VAL B O 1
ATOM 1609 N N . ARG B 1 60 ? -9.312 -11.969 0.032 1 96.75 60 ARG B N 1
ATOM 1610 C CA . ARG B 1 60 ? -10.406 -11.477 0.865 1 96.75 60 ARG B CA 1
ATOM 1611 C C . ARG B 1 60 ? -11.156 -12.641 1.509 1 96.75 60 ARG B C 1
ATOM 1613 O O . ARG B 1 60 ? -11.82 -12.461 2.535 1 96.75 60 ARG B O 1
ATOM 1620 N N . ASP B 1 61 ? -11.078 -13.828 0.87 1 97.62 61 ASP B N 1
ATOM 1621 C CA . ASP B 1 61 ? -11.773 -15 1.381 1 97.62 61 ASP B CA 1
ATOM 1622 C C . ASP B 1 61 ? -11.164 -16.281 0.829 1 97.62 61 ASP B C 1
ATOM 1624 O O . ASP B 1 61 ? -10.172 -16.234 0.096 1 97.62 61 ASP B O 1
ATOM 1628 N N . VAL B 1 62 ? -11.781 -17.422 1.26 1 97.12 62 VAL B N 1
ATOM 1629 C CA . VAL B 1 62 ? -11.211 -18.719 0.907 1 97.12 62 VAL B CA 1
ATOM 1630 C C . VAL B 1 62 ? -11.336 -18.938 -0.598 1 97.12 62 VAL B C 1
ATOM 1632 O O . VAL B 1 62 ? -10.492 -19.594 -1.205 1 97.12 62 VAL B O 1
ATOM 1635 N N . PHE B 1 63 ? -12.352 -18.375 -1.206 1 98.12 63 PHE B N 1
ATOM 1636 C CA . PHE B 1 63 ? -12.547 -18.562 -2.639 1 98.12 63 PHE B CA 1
ATOM 1637 C C . PHE B 1 63 ? -11.469 -17.828 -3.43 1 98.12 63 PHE B C 1
ATOM 1639 O O . PHE B 1 63 ? -10.945 -18.359 -4.41 1 98.12 63 PHE B O 1
ATOM 1646 N N . ASP B 1 64 ? -11.164 -16.672 -2.941 1 98.25 64 ASP B N 1
ATOM 1647 C CA . ASP B 1 64 ? -10.047 -15.945 -3.549 1 98.25 64 ASP B CA 1
ATOM 1648 C C . ASP B 1 64 ? -8.766 -16.766 -3.5 1 98.25 64 ASP B C 1
ATOM 1650 O O . ASP B 1 64 ? -8.07 -16.906 -4.512 1 98.25 64 ASP B O 1
ATOM 1654 N N . TYR B 1 65 ? -8.477 -17.328 -2.33 1 98.62 65 TYR B N 1
ATOM 1655 C CA . TYR B 1 65 ? -7.238 -18.062 -2.141 1 98.62 65 TYR B CA 1
ATOM 1656 C C . TYR B 1 65 ? -7.195 -19.297 -3.035 1 98.62 65 TYR B C 1
ATOM 1658 O O . TYR B 1 65 ? -6.16 -19.594 -3.637 1 98.62 65 TYR B O 1
ATOM 1666 N N . SER B 1 66 ? -8.297 -20 -3.096 1 98.56 66 SER B N 1
ATOM 1667 C CA . SER B 1 66 ? -8.383 -21.203 -3.924 1 98.56 66 SER B CA 1
ATOM 1668 C C . SER B 1 66 ? -8.148 -20.875 -5.395 1 98.56 66 SER B C 1
ATOM 1670 O O . SER B 1 66 ? -7.457 -21.609 -6.098 1 98.56 66 SER B O 1
ATOM 1672 N N . PHE B 1 67 ? -8.695 -19.797 -5.836 1 98.88 67 PHE B N 1
ATOM 1673 C CA . PHE B 1 67 ? -8.484 -19.359 -7.211 1 98.88 67 PHE B CA 1
ATOM 1674 C C . PHE B 1 67 ? -7.004 -19.109 -7.477 1 98.88 67 PHE B C 1
ATOM 1676 O O . PHE B 1 67 ? -6.469 -19.531 -8.5 1 98.88 67 PHE B O 1
ATOM 1683 N N . LEU B 1 68 ? -6.352 -18.406 -6.555 1 98.88 68 LEU B N 1
ATOM 1684 C CA . LEU B 1 68 ? -4.941 -18.078 -6.719 1 98.88 68 LEU B CA 1
ATOM 1685 C C . LEU B 1 68 ? -4.086 -19.344 -6.676 1 98.88 68 LEU B C 1
ATOM 1687 O O . LEU B 1 68 ? -3.076 -19.438 -7.375 1 98.88 68 LEU B O 1
ATOM 1691 N N . GLN B 1 69 ? -4.48 -20.328 -5.816 1 98.81 69 GLN B N 1
ATOM 1692 C CA . GLN B 1 69 ? -3.793 -21.609 -5.816 1 98.81 69 GLN B CA 1
ATOM 1693 C C . GLN B 1 69 ? -3.9 -22.297 -7.176 1 98.81 69 GLN B C 1
ATOM 1695 O O . GLN B 1 69 ? -2.91 -22.812 -7.699 1 98.81 69 GLN B O 1
ATOM 1700 N N . ASP B 1 70 ? -5.078 -22.281 -7.723 1 98.62 70 ASP B N 1
ATOM 1701 C CA . ASP B 1 70 ? -5.301 -22.906 -9.023 1 98.62 70 ASP B CA 1
ATOM 1702 C C . ASP B 1 70 ? -4.465 -22.234 -10.109 1 98.62 70 ASP B C 1
ATOM 1704 O O . ASP B 1 70 ? -3.865 -22.906 -10.953 1 98.62 70 ASP B O 1
ATOM 1708 N N . LEU B 1 71 ? -4.441 -20.922 -10.07 1 98.38 71 LEU B N 1
ATOM 1709 C CA . LEU B 1 71 ? -3.646 -20.156 -11.023 1 98.38 71 LEU B CA 1
ATOM 1710 C C . LEU B 1 71 ? -2.172 -20.531 -10.922 1 98.38 71 LEU B C 1
ATOM 1712 O O . LEU B 1 71 ? -1.5 -20.688 -11.945 1 98.38 71 LEU B O 1
ATOM 1716 N N . THR B 1 72 ? -1.667 -20.688 -9.742 1 98.56 72 THR B N 1
ATOM 1717 C CA . THR B 1 72 ? -0.27 -21.031 -9.492 1 98.56 72 THR B CA 1
ATOM 1718 C C . THR B 1 72 ? 0.031 -22.453 -9.938 1 98.56 72 THR B C 1
ATOM 1720 O O . THR B 1 72 ? 1.041 -22.703 -10.602 1 98.56 72 THR B O 1
ATOM 1723 N N . ARG B 1 73 ? -0.888 -23.328 -9.617 1 97.62 73 ARG B N 1
ATOM 1724 C CA . ARG B 1 73 ? -0.73 -24.719 -10.023 1 97.62 73 ARG B CA 1
ATOM 1725 C C . ARG B 1 73 ? -0.695 -24.844 -11.547 1 97.62 73 ARG B C 1
ATOM 1727 O O . ARG B 1 73 ? 0.114 -25.594 -12.094 1 97.62 73 ARG B O 1
ATOM 1734 N N . ALA B 1 74 ? -1.578 -24.141 -12.164 1 96.75 74 ALA B N 1
ATOM 1735 C CA . ALA B 1 74 ? -1.683 -24.172 -13.625 1 96.75 74 ALA B CA 1
ATOM 1736 C C . ALA B 1 74 ? -0.386 -23.719 -14.281 1 96.75 74 ALA B C 1
ATOM 1738 O O . ALA B 1 74 ? -0.089 -24.094 -15.414 1 96.75 74 ALA B O 1
ATOM 1739 N N . SER B 1 75 ? 0.338 -22.953 -13.547 1 94.69 75 SER B N 1
ATOM 1740 C CA . SER B 1 75 ? 1.586 -22.422 -14.086 1 94.69 75 SER B CA 1
ATOM 1741 C C . SER B 1 75 ? 2.758 -23.344 -13.773 1 94.69 75 SER B C 1
ATOM 1743 O O . SER B 1 75 ? 3.883 -23.094 -14.219 1 94.69 75 SER B O 1
ATOM 1745 N N . GLY B 1 76 ? 2.561 -24.359 -13.023 1 94.5 76 GLY B N 1
ATOM 1746 C CA . GLY B 1 76 ? 3.57 -25.359 -12.719 1 94.5 76 GLY B CA 1
ATOM 1747 C C . GLY B 1 76 ? 4.387 -25.031 -11.484 1 94.5 76 GLY B C 1
ATOM 1748 O O . GLY B 1 76 ? 5.445 -25.625 -11.258 1 94.5 76 GLY B O 1
ATOM 1749 N N . SER B 1 77 ? 3.951 -24.031 -10.75 1 95.69 77 SER B N 1
ATOM 1750 C CA . SER B 1 77 ? 4.676 -23.625 -9.555 1 95.69 77 SER B CA 1
ATOM 1751 C C . SER B 1 77 ? 3.92 -24.031 -8.289 1 95.69 77 SER B C 1
ATOM 1753 O O . SER B 1 77 ? 2.725 -24.328 -8.344 1 95.69 77 SER B O 1
ATOM 1755 N N . SER B 1 78 ? 4.684 -24.125 -7.238 1 97.69 78 SER B N 1
ATOM 1756 C CA . SER B 1 78 ? 4.07 -24.484 -5.961 1 97.69 78 SER B CA 1
ATOM 1757 C C . SER B 1 78 ? 3.967 -23.266 -5.043 1 97.69 78 SER B C 1
ATOM 1759 O O . SER B 1 78 ? 3.262 -23.297 -4.031 1 97.69 78 SER B O 1
ATOM 1761 N N . VAL B 1 79 ? 4.707 -22.203 -5.34 1 98.31 79 VAL B N 1
ATOM 1762 C CA . VAL B 1 79 ? 4.754 -21.031 -4.473 1 98.31 79 VAL B CA 1
ATOM 1763 C C . VAL B 1 79 ? 4.664 -19.766 -5.316 1 98.31 79 VAL B C 1
ATOM 1765 O O . VAL B 1 79 ? 5.137 -19.734 -6.457 1 98.31 79 VAL B O 1
ATOM 1768 N N . ALA B 1 80 ? 4.02 -18.734 -4.746 1 98.88 80 ALA B N 1
ATOM 1769 C CA . ALA B 1 80 ? 3.969 -17.406 -5.371 1 98.88 80 ALA B CA 1
ATOM 1770 C C . ALA B 1 80 ? 3.818 -16.312 -4.32 1 98.88 80 ALA B C 1
ATOM 1772 O O . ALA B 1 80 ? 3.1 -16.484 -3.332 1 98.88 80 ALA B O 1
ATOM 1773 N N . TRP B 1 81 ? 4.543 -15.18 -4.566 1 98.94 81 TRP B N 1
ATOM 1774 C CA . TRP B 1 81 ? 4.328 -14.039 -3.686 1 98.94 81 TRP B CA 1
ATOM 1775 C C . TRP B 1 81 ? 2.891 -13.531 -3.787 1 98.94 81 TRP B C 1
ATOM 1777 O O . TRP B 1 81 ? 2.33 -13.461 -4.883 1 98.94 81 TRP B O 1
ATOM 1787 N N . LEU B 1 82 ? 2.318 -13.234 -2.654 1 98.94 82 LEU B N 1
ATOM 1788 C CA . LEU B 1 82 ? 1.135 -12.391 -2.521 1 98.94 82 LEU B CA 1
ATOM 1789 C C . LEU B 1 82 ? 1.509 -11.016 -1.987 1 98.94 82 LEU B C 1
ATOM 1791 O O . LEU B 1 82 ? 2.674 -10.758 -1.679 1 98.94 82 LEU B O 1
ATOM 1795 N N . GLY B 1 83 ? 0.507 -10.172 -1.875 1 98.81 83 GLY B N 1
ATOM 1796 C CA . GLY B 1 83 ? 0.786 -8.797 -1.509 1 98.81 83 GLY B CA 1
ATOM 1797 C C . GLY B 1 83 ? 0.911 -8.586 -0.011 1 98.81 83 GLY B C 1
ATOM 1798 O O . GLY B 1 83 ? 1.101 -7.461 0.452 1 98.81 83 GLY B O 1
ATOM 1799 N N . GLY B 1 84 ? 0.892 -9.578 0.771 1 98.62 84 GLY B N 1
ATOM 1800 C CA . GLY B 1 84 ? 0.961 -9.445 2.217 1 98.62 84 GLY B CA 1
ATOM 1801 C C . GLY B 1 84 ? 2.371 -9.211 2.727 1 98.62 84 GLY B C 1
ATOM 1802 O O . GLY B 1 84 ? 3.326 -9.805 2.223 1 98.62 84 GLY B O 1
ATOM 1803 N N . PHE B 1 85 ? 2.469 -8.305 3.699 1 98.56 85 PHE B N 1
ATOM 1804 C CA . PHE B 1 85 ? 3.75 -8.016 4.332 1 98.56 85 PHE B CA 1
ATOM 1805 C C . PHE B 1 85 ? 3.551 -7.504 5.754 1 98.56 85 PHE B C 1
ATOM 1807 O O . PHE B 1 85 ? 2.48 -6.996 6.09 1 98.56 85 PHE B O 1
ATOM 1814 N N . TYR B 1 86 ? 4.543 -7.668 6.512 1 98.12 86 TYR B N 1
ATOM 1815 C CA . TYR B 1 86 ? 4.457 -7.234 7.902 1 98.12 86 TYR B CA 1
ATOM 1816 C C . TYR B 1 86 ? 5.125 -5.879 8.094 1 98.12 86 TYR B C 1
ATOM 1818 O O . TYR B 1 86 ? 6.332 -5.738 7.895 1 98.12 86 TYR B O 1
ATOM 1826 N N . PHE B 1 87 ? 4.426 -4.863 8.461 1 97.5 87 PHE B N 1
ATOM 1827 C CA . PHE B 1 87 ? 4.875 -3.521 8.828 1 97.5 87 PHE B CA 1
ATOM 1828 C C . PHE B 1 87 ? 3.979 -2.924 9.906 1 97.5 87 PHE B C 1
ATOM 1830 O O . PHE B 1 87 ? 2.922 -2.363 9.602 1 97.5 87 PHE B O 1
ATOM 1837 N N . HIS B 1 88 ? 4.414 -3.018 11.18 1 95.44 88 HIS B N 1
ATOM 1838 C CA . HIS B 1 88 ? 3.584 -2.66 12.32 1 95.44 88 HIS B CA 1
ATOM 1839 C C . HIS B 1 88 ? 2.25 -3.396 12.289 1 95.44 88 HIS B C 1
ATOM 1841 O O . HIS B 1 88 ? 1.197 -2.799 12.523 1 95.44 88 HIS B O 1
ATOM 1847 N N . GLY B 1 89 ? 2.316 -4.648 11.938 1 95.69 89 GLY B N 1
ATOM 1848 C CA . GLY B 1 89 ? 1.176 -5.52 11.703 1 95.69 89 GLY B CA 1
ATOM 1849 C C . GLY B 1 89 ? 1.104 -6.035 10.273 1 95.69 89 GLY B C 1
ATOM 1850 O O . GLY B 1 89 ? 1.797 -5.531 9.391 1 95.69 89 GLY B O 1
ATOM 1851 N N . TRP B 1 90 ? 0.295 -7.086 10.078 1 97.62 90 TRP B N 1
ATOM 1852 C CA . TRP B 1 90 ? 0.112 -7.621 8.734 1 97.62 90 TRP B CA 1
ATOM 1853 C C . TRP B 1 90 ? -0.78 -6.707 7.902 1 97.62 90 TRP B C 1
ATOM 1855 O O . TRP B 1 90 ? -1.816 -6.238 8.383 1 97.62 90 TRP B O 1
ATOM 1865 N N . ARG B 1 91 ? -0.329 -6.496 6.645 1 97 91 ARG B N 1
ATOM 1866 C CA . ARG B 1 91 ? -1.036 -5.613 5.727 1 97 91 ARG B CA 1
ATOM 1867 C C . ARG B 1 91 ? -1.012 -6.164 4.305 1 97 91 ARG B C 1
ATOM 1869 O O . ARG B 1 91 ? -0.113 -6.93 3.947 1 97 91 ARG B O 1
ATOM 1876 N N . TRP B 1 92 ? -2.062 -5.766 3.625 1 97.69 92 TRP B N 1
ATOM 1877 C CA . TRP B 1 92 ? -2.018 -5.941 2.178 1 97.69 92 TRP B CA 1
ATOM 1878 C C . TRP B 1 92 ? -1.432 -4.707 1.499 1 97.69 92 TRP B C 1
ATOM 1880 O O . TRP B 1 92 ? -1.805 -3.576 1.824 1 97.69 92 TRP B O 1
ATOM 1890 N N . VAL B 1 93 ? -0.617 -4.957 0.525 1 97.44 93 VAL B N 1
ATOM 1891 C CA . VAL B 1 93 ? 0.075 -3.855 -0.135 1 97.44 93 VAL B CA 1
ATOM 1892 C C . VAL B 1 93 ? -0.93 -3 -0.904 1 97.44 93 VAL B C 1
ATOM 1894 O O . VAL B 1 93 ? -0.675 -1.824 -1.176 1 97.44 93 VAL B O 1
ATOM 1897 N N . ASP B 1 94 ? -2.066 -3.555 -1.251 1 95.12 94 ASP B N 1
ATOM 1898 C CA . ASP B 1 94 ? -3.072 -2.801 -1.993 1 95.12 94 ASP B CA 1
ATOM 1899 C C . ASP B 1 94 ? -4.012 -2.059 -1.046 1 95.12 94 ASP B C 1
ATOM 1901 O O . ASP B 1 94 ? -5.031 -1.513 -1.475 1 95.12 94 ASP B O 1
ATOM 1905 N N . GLN B 1 95 ? -3.783 -2.055 0.25 1 92.88 95 GLN B N 1
ATOM 1906 C CA . GLN B 1 95 ? -4.453 -1.286 1.294 1 92.88 95 GLN B CA 1
ATOM 1907 C C . GLN B 1 95 ? -5.828 -1.867 1.609 1 92.88 95 GLN B C 1
ATOM 1909 O O . GLN B 1 95 ? -6.582 -1.296 2.398 1 92.88 95 GLN B O 1
ATOM 1914 N N . ASN B 1 96 ? -6.141 -2.975 0.939 1 91.88 96 ASN B N 1
ATOM 1915 C CA . ASN B 1 96 ? -7.332 -3.688 1.389 1 91.88 96 ASN B CA 1
ATOM 1916 C C . ASN B 1 96 ? -7.191 -4.156 2.834 1 91.88 96 ASN B C 1
ATOM 1918 O O . ASN B 1 96 ? -6.082 -4.234 3.361 1 91.88 96 ASN B O 1
ATOM 1922 N N . SER B 1 97 ? -8.367 -4.402 3.422 1 91.62 97 SER B N 1
ATOM 1923 C CA . SER B 1 97 ? -8.375 -4.875 4.801 1 91.62 97 SER B CA 1
ATOM 1924 C C . SER B 1 97 ? -7.805 -6.289 4.902 1 91.62 97 SER B C 1
ATOM 1926 O O . SER B 1 97 ? -8.078 -7.133 4.051 1 91.62 97 SER B O 1
ATOM 1928 N N . PHE B 1 98 ? -6.914 -6.438 5.922 1 95.88 98 PHE B N 1
ATOM 1929 C CA . PHE B 1 98 ? -6.402 -7.77 6.23 1 95.88 98 PHE B CA 1
ATOM 1930 C C . PHE B 1 98 ? -7.336 -8.492 7.195 1 95.88 98 PHE B C 1
ATOM 1932 O O . PHE B 1 98 ? -6.93 -8.852 8.305 1 95.88 98 PHE B O 1
ATOM 1939 N N . GLY B 1 99 ? -8.57 -8.758 6.715 1 93.75 99 GLY B N 1
ATOM 1940 C CA . GLY B 1 99 ? -9.602 -9.273 7.602 1 93.75 99 GLY B CA 1
ATOM 1941 C C . GLY B 1 99 ? -9.719 -10.789 7.551 1 93.75 99 GLY B C 1
ATOM 1942 O O . GLY B 1 99 ? -10.297 -11.398 8.453 1 93.75 99 GLY B O 1
ATOM 1943 N N . TYR B 1 100 ? -9.281 -11.43 6.551 1 94.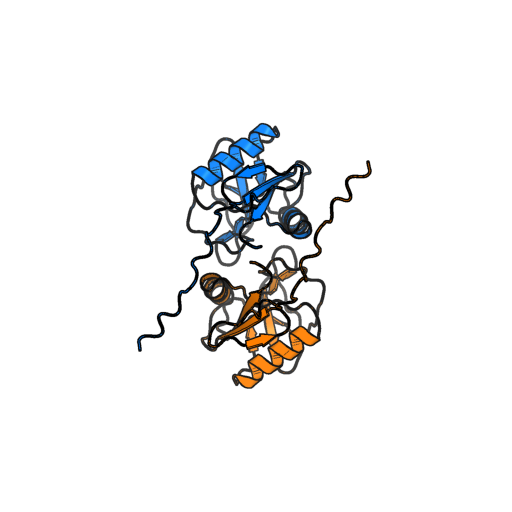81 100 TYR B N 1
ATOM 1944 C CA . TYR B 1 100 ? -9.281 -12.875 6.375 1 94.81 100 TYR B CA 1
ATOM 1945 C C . TYR B 1 100 ? -7.867 -13.438 6.504 1 94.81 100 TYR B C 1
ATOM 1947 O O . TYR B 1 100 ? -6.91 -12.852 5.996 1 94.81 100 TYR B O 1
ATOM 1955 N N . THR B 1 101 ? -7.699 -14.625 7.297 1 96.44 101 THR B N 1
ATOM 1956 C CA . THR B 1 101 ? -6.391 -15.266 7.371 1 96.44 101 THR B CA 1
ATOM 1957 C C . THR B 1 101 ? -6.52 -16.766 7.156 1 96.44 101 THR B C 1
ATOM 1959 O O . THR B 1 101 ? -7.504 -17.391 7.574 1 96.44 101 THR B O 1
ATOM 1962 N N . TYR B 1 102 ? -5.656 -17.297 6.43 1 97.25 102 TYR B N 1
ATOM 1963 C CA . TYR B 1 102 ? -5.566 -18.734 6.176 1 97.25 102 TYR B CA 1
ATOM 1964 C C . TYR B 1 102 ? -4.125 -19.219 6.289 1 97.25 102 TYR B C 1
ATOM 1966 O O . TYR B 1 102 ? -3.547 -19.703 5.312 1 97.25 102 TYR B O 1
ATOM 1974 N N . TRP B 1 103 ? -3.578 -19.219 7.488 1 98.19 103 TRP B N 1
ATOM 1975 C CA . TRP B 1 103 ? -2.17 -19.5 7.738 1 98.19 103 TRP B CA 1
ATOM 1976 C C . TRP B 1 103 ? -1.906 -21 7.719 1 98.19 103 TRP B C 1
ATOM 1978 O O . TRP B 1 103 ? -2.656 -21.781 8.312 1 98.19 103 TRP B O 1
ATOM 1988 N N . SER B 1 104 ? -0.901 -21.391 7.012 1 97.5 104 SER B N 1
ATOM 1989 C CA . SER B 1 104 ? -0.327 -22.719 7.195 1 97.5 104 SER B CA 1
ATOM 1990 C C . SER B 1 104 ? 0.718 -22.719 8.305 1 97.5 104 SER B C 1
ATOM 1992 O O . SER B 1 104 ? 0.664 -23.547 9.219 1 97.5 104 SER B O 1
ATOM 1994 N N . SER B 1 105 ? 1.729 -21.859 8.18 1 95.25 105 SER B N 1
ATOM 1995 C CA . SER B 1 105 ? 2.773 -21.609 9.164 1 95.25 105 SER B CA 1
ATOM 1996 C C . SER B 1 105 ? 3.139 -20.125 9.203 1 95.25 105 SER B C 1
ATOM 1998 O O . SER B 1 105 ? 3.014 -19.422 8.203 1 95.25 105 SER B O 1
ATOM 2000 N N . GLN B 1 106 ? 3.494 -19.656 10.43 1 96.25 106 GLN B N 1
ATOM 2001 C CA . GLN B 1 106 ? 3.934 -18.281 10.602 1 96.25 106 GLN B CA 1
ATOM 2002 C C . GLN B 1 106 ? 5.316 -18.219 11.234 1 96.25 106 GLN B C 1
ATOM 2004 O O . GLN B 1 106 ?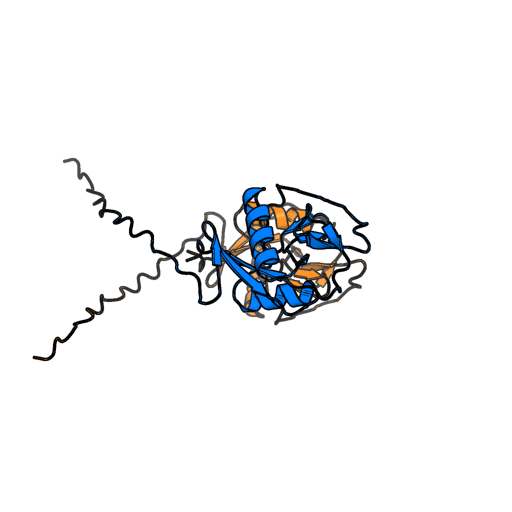 5.48 -18.531 12.414 1 96.25 106 GLN B O 1
ATOM 2009 N N . ASN B 1 107 ? 6.223 -17.844 10.422 1 97.88 107 ASN B N 1
ATOM 2010 C CA . ASN B 1 107 ? 7.578 -17.641 10.914 1 97.88 107 ASN B CA 1
ATOM 2011 C C . ASN B 1 107 ? 7.715 -16.297 11.625 1 97.88 107 ASN B C 1
ATOM 2013 O O . ASN B 1 107 ? 6.824 -15.445 11.539 1 97.88 107 ASN B O 1
ATOM 2017 N N . ALA B 1 108 ? 8.859 -16.156 12.344 1 98.12 108 ALA B N 1
ATOM 2018 C CA . ALA B 1 108 ? 9.102 -14.914 13.078 1 98.12 108 ALA B CA 1
ATOM 2019 C C . ALA B 1 108 ? 9.117 -13.711 12.133 1 98.12 108 ALA B C 1
ATOM 2021 O O . ALA B 1 108 ? 9.922 -13.656 11.203 1 98.12 108 ALA B O 1
ATOM 2022 N N . VAL B 1 109 ? 8.414 -12.641 12.43 1 96.81 109 VAL B N 1
ATOM 2023 C CA . VAL B 1 109 ? 8.227 -11.5 11.531 1 96.81 109 VAL B CA 1
ATOM 2024 C C . VAL B 1 109 ? 9.453 -10.602 11.57 1 96.81 109 VAL B C 1
ATOM 2026 O O . VAL B 1 109 ? 9.633 -9.734 10.711 1 96.81 109 VAL B O 1
ATOM 2029 N N . SER B 1 110 ? 10.352 -10.758 12.562 1 95.12 110 SER B N 1
ATOM 2030 C CA . SER B 1 110 ? 11.578 -9.961 12.625 1 95.12 110 SER B CA 1
ATOM 2031 C C . SER B 1 110 ? 12.484 -10.25 11.438 1 95.12 110 SER B C 1
ATOM 2033 O O . SER B 1 110 ? 13.266 -9.398 11.023 1 95.12 110 SER B O 1
ATOM 2035 N N . VAL B 1 111 ? 12.297 -11.469 10.859 1 96 111 VAL B N 1
ATOM 2036 C CA . VAL B 1 111 ? 13.164 -11.898 9.773 1 96 111 VAL B CA 1
ATOM 2037 C C . VAL B 1 111 ? 12.328 -12.195 8.531 1 96 111 VAL B C 1
ATOM 2039 O O . VAL B 1 111 ? 12.773 -11.953 7.402 1 96 111 VAL B O 1
ATOM 2042 N N . TYR B 1 112 ? 11.18 -12.75 8.695 1 98.56 112 TYR B N 1
ATOM 2043 C CA . TYR B 1 112 ? 10.305 -13.203 7.621 1 98.56 112 TYR B CA 1
ATOM 2044 C C . TYR B 1 112 ? 9.055 -12.328 7.531 1 98.56 112 TYR B C 1
ATOM 2046 O O . TYR B 1 112 ? 8.062 -12.586 8.219 1 98.56 112 TYR B O 1
ATOM 2054 N N . GLN B 1 113 ? 9.055 -11.406 6.574 1 98.62 113 GLN B N 1
ATOM 2055 C CA . GLN B 1 113 ? 8.031 -10.359 6.641 1 98.62 113 GLN B CA 1
ATOM 2056 C C . GLN B 1 113 ? 7.109 -10.414 5.426 1 98.62 113 GLN B C 1
ATOM 2058 O O . GLN B 1 113 ? 6.172 -9.625 5.316 1 98.62 113 GLN B O 1
ATOM 2063 N N . CYS B 1 114 ? 7.371 -11.32 4.535 1 98.94 114 CYS B N 1
ATOM 2064 C CA . CYS B 1 114 ? 6.629 -11.297 3.279 1 98.94 114 CYS B CA 1
ATOM 2065 C C . CYS B 1 114 ? 5.793 -12.562 3.117 1 98.94 114 CYS B C 1
ATOM 2067 O O . CYS B 1 114 ? 6.246 -13.656 3.457 1 98.94 114 CYS B O 1
ATOM 2069 N N . LEU B 1 115 ? 4.578 -12.383 2.617 1 98.81 115 LEU B N 1
ATOM 2070 C CA . LEU B 1 115 ? 3.57 -13.438 2.539 1 98.81 115 LEU B CA 1
ATOM 2071 C C . LEU B 1 115 ? 3.604 -14.117 1.175 1 98.81 115 LEU B C 1
ATOM 2073 O O . LEU B 1 115 ? 3.729 -13.445 0.145 1 98.81 115 LEU B O 1
ATOM 2077 N N . HIS B 1 116 ? 3.564 -15.469 1.229 1 98.81 116 HIS B N 1
ATOM 2078 C CA . HIS B 1 116 ? 3.496 -16.219 -0.025 1 98.81 116 HIS B CA 1
ATOM 2079 C C . HIS B 1 116 ? 2.434 -17.297 0.04 1 98.81 116 HIS B C 1
ATOM 2081 O O . HIS B 1 116 ? 2.109 -17.797 1.123 1 98.81 116 HIS B O 1
ATOM 2087 N N . LEU B 1 117 ? 1.975 -17.594 -1.095 1 98.69 117 LEU B N 1
ATOM 2088 C CA . LEU B 1 117 ? 1.001 -18.656 -1.307 1 98.69 117 LEU B CA 1
ATOM 2089 C C . LEU B 1 117 ? 1.694 -20.016 -1.45 1 98.69 117 LEU B C 1
ATOM 2091 O O . LEU B 1 117 ? 2.771 -20.094 -2.045 1 98.69 117 LEU B O 1
ATOM 2095 N N . ASN B 1 118 ? 1.064 -21.031 -0.902 1 98.5 118 ASN B N 1
ATOM 2096 C CA . ASN B 1 118 ? 1.394 -22.438 -1.162 1 98.5 118 ASN B CA 1
ATOM 2097 C C . ASN B 1 118 ? 0.25 -23.156 -1.867 1 98.5 118 ASN B C 1
ATOM 2099 O O . ASN B 1 118 ? -0.898 -23.094 -1.426 1 98.5 118 ASN B O 1
ATOM 2103 N N . THR B 1 119 ? 0.573 -23.906 -2.918 1 98.31 119 THR B N 1
ATOM 2104 C CA . THR B 1 119 ? -0.491 -24.531 -3.705 1 98.31 119 THR B CA 1
ATOM 2105 C C . THR B 1 119 ? -1.156 -25.656 -2.924 1 98.31 119 THR B C 1
ATOM 2107 O O . THR B 1 119 ? -2.297 -26.031 -3.209 1 98.31 119 THR B O 1
ATOM 2110 N N . GLN B 1 120 ? -0.508 -26.172 -1.944 1 97.44 120 GLN B N 1
ATOM 2111 C CA . GLN B 1 120 ? -1.021 -27.359 -1.263 1 97.44 120 GLN B CA 1
ATOM 2112 C C . GLN B 1 120 ? -1.365 -27.047 0.192 1 97.44 120 GLN B C 1
ATOM 2114 O O . GLN B 1 120 ? -1.682 -27.953 0.966 1 97.44 120 GLN B O 1
ATOM 2119 N N . ALA B 1 121 ? -1.286 -25.875 0.632 1 98.25 121 ALA B N 1
ATOM 2120 C CA . ALA B 1 121 ? -1.528 -25.484 2.02 1 98.25 121 ALA B CA 1
ATOM 2121 C C . ALA B 1 121 ? -1.926 -24.016 2.115 1 98.25 121 ALA B C 1
ATOM 2123 O O . ALA B 1 121 ? -2.051 -23.328 1.096 1 98.25 121 ALA B O 1
ATOM 2124 N N . GLY B 1 122 ? -2.268 -23.547 3.357 1 98.44 122 GLY B N 1
ATOM 2125 C CA . GLY B 1 122 ? -2.439 -22.125 3.586 1 98.44 122 GLY B CA 1
ATOM 2126 C C . GLY B 1 122 ? -1.192 -21.312 3.281 1 98.44 122 GLY B C 1
ATOM 2127 O O . GLY B 1 122 ? -0.146 -21.875 2.953 1 98.44 122 GLY B O 1
ATOM 2128 N N . TRP B 1 123 ? -1.347 -19.953 3.371 1 98.62 123 TRP B N 1
ATOM 2129 C CA . TRP B 1 123 ? -0.197 -19.109 3.068 1 98.62 123 TRP B CA 1
ATOM 2130 C C . TRP B 1 123 ? 0.768 -19.047 4.25 1 98.62 123 TRP B C 1
ATOM 2132 O O . TRP B 1 123 ? 0.417 -19.453 5.363 1 98.62 123 TRP B O 1
ATOM 2142 N N . SER B 1 124 ? 1.965 -18.672 3.975 1 98.75 124 SER B N 1
ATOM 2143 C CA . SER B 1 124 ? 3.021 -18.531 4.969 1 98.75 124 SER B CA 1
ATOM 2144 C C . SER B 1 124 ? 3.885 -17.297 4.688 1 98.75 124 SER B C 1
ATOM 2146 O O . SER B 1 124 ? 3.752 -16.672 3.635 1 98.75 124 SER B O 1
ATOM 2148 N N . ASN B 1 125 ? 4.652 -16.891 5.707 1 98.81 125 ASN B N 1
ATOM 2149 C CA . ASN B 1 125 ? 5.609 -15.812 5.512 1 98.81 125 ASN B CA 1
ATOM 2150 C C . ASN B 1 125 ? 7.039 -16.344 5.414 1 98.81 125 ASN B C 1
ATOM 2152 O O . ASN B 1 125 ? 7.371 -17.359 6.02 1 98.81 125 ASN B O 1
ATOM 2156 N N . ASN B 1 126 ? 7.805 -15.617 4.605 1 98.69 126 ASN B N 1
ATOM 2157 C CA . ASN B 1 126 ? 9.188 -16 4.363 1 98.69 126 ASN B CA 1
ATOM 2158 C C . ASN B 1 126 ? 10.078 -14.789 4.105 1 98.69 126 ASN B C 1
ATOM 2160 O O . ASN B 1 126 ? 9.625 -13.648 4.23 1 98.69 126 ASN B O 1
ATOM 2164 N N . ASN B 1 127 ? 11.445 -15.094 3.955 1 98.69 127 ASN B N 1
ATOM 2165 C CA . ASN B 1 127 ? 12.391 -14.023 3.66 1 98.69 127 ASN B CA 1
ATOM 2166 C C . ASN B 1 127 ? 12.023 -13.281 2.379 1 98.69 127 ASN B C 1
ATOM 2168 O O . ASN B 1 127 ? 11.891 -13.898 1.317 1 98.69 127 ASN B O 1
ATOM 2172 N N . CYS B 1 128 ? 11.906 -11.969 2.451 1 98.81 128 CYS B N 1
ATOM 2173 C CA . CYS B 1 128 ? 11.422 -11.133 1.357 1 98.81 128 CYS B CA 1
ATOM 2174 C C . CYS B 1 128 ? 12.367 -11.203 0.162 1 98.81 128 CYS B C 1
ATOM 2176 O O . CYS B 1 128 ? 11.984 -10.859 -0.957 1 98.81 128 CYS B O 1
ATOM 2178 N N . ASN B 1 129 ? 13.531 -11.688 0.399 1 98.69 129 ASN B N 1
ATOM 2179 C CA . ASN B 1 129 ? 14.555 -11.625 -0.635 1 98.69 129 ASN B CA 1
ATOM 2180 C C . ASN B 1 129 ? 14.562 -12.883 -1.499 1 98.69 129 ASN B C 1
ATOM 2182 O O . ASN B 1 129 ? 15.305 -12.961 -2.477 1 98.69 129 ASN B O 1
ATOM 2186 N N . ASN B 1 130 ? 13.719 -13.883 -1.074 1 98.5 130 ASN B N 1
ATOM 2187 C CA . ASN B 1 130 ? 13.625 -15.062 -1.926 1 98.5 130 ASN B CA 1
ATOM 2188 C C . ASN B 1 130 ? 13.109 -14.711 -3.318 1 98.5 130 ASN B C 1
ATOM 2190 O O . ASN B 1 130 ? 12.211 -13.875 -3.461 1 98.5 130 ASN B O 1
ATOM 2194 N N . ALA B 1 131 ? 13.711 -15.383 -4.328 1 98.62 131 ALA B N 1
ATOM 2195 C CA . ALA B 1 131 ? 13.258 -15.18 -5.703 1 98.62 131 ALA B CA 1
ATOM 2196 C C . ALA B 1 131 ? 12.156 -16.172 -6.07 1 98.62 131 ALA B C 1
ATOM 2198 O O . ALA B 1 131 ? 12.43 -17.312 -6.402 1 98.62 131 ALA B O 1
ATOM 2199 N N . TRP B 1 132 ? 10.867 -15.695 -5.988 1 98.75 132 TRP B N 1
ATOM 2200 C CA . TRP B 1 132 ? 9.734 -16.562 -6.273 1 98.75 132 TRP B CA 1
ATOM 2201 C C . TRP B 1 132 ? 8.812 -15.945 -7.316 1 98.75 132 TRP B C 1
ATOM 2203 O O . TRP B 1 132 ? 8.93 -14.758 -7.629 1 98.75 132 TRP B O 1
ATOM 2213 N N . THR B 1 133 ? 8.031 -16.797 -7.934 1 98.81 133 THR B N 1
ATOM 2214 C CA . THR B 1 133 ? 6.953 -16.344 -8.797 1 98.81 133 THR B CA 1
ATOM 2215 C C . THR B 1 133 ? 5.949 -15.5 -8.008 1 98.81 133 THR B C 1
ATOM 2217 O O . THR B 1 133 ? 6.039 -15.406 -6.781 1 98.81 133 THR B O 1
ATOM 2220 N N . PHE B 1 134 ? 5.102 -14.766 -8.727 1 98.88 134 PHE B N 1
ATOM 2221 C CA . PHE B 1 134 ? 4.176 -13.891 -8.016 1 98.88 134 PHE B CA 1
ATOM 2222 C C . PHE B 1 134 ? 2.938 -13.617 -8.867 1 98.88 134 PHE B C 1
ATOM 2224 O O . PHE B 1 134 ? 2.896 -13.969 -10.047 1 98.88 134 PHE B O 1
ATOM 2231 N N . ILE B 1 135 ? 1.93 -13.102 -8.18 1 98.94 135 ILE B N 1
ATOM 2232 C CA . ILE B 1 135 ? 0.646 -12.859 -8.828 1 98.94 135 ILE B CA 1
ATOM 2233 C C . ILE B 1 135 ? 0.28 -11.383 -8.695 1 98.94 135 ILE B C 1
ATOM 2235 O O . ILE B 1 135 ? 0.26 -10.836 -7.59 1 98.94 135 ILE B O 1
ATOM 2239 N N . CYS B 1 136 ? 0.048 -10.75 -9.836 1 98.81 136 CYS B N 1
ATOM 2240 C CA . CYS B 1 136 ? -0.458 -9.383 -9.867 1 98.81 136 CYS B CA 1
ATOM 2241 C C . CYS B 1 136 ? -1.98 -9.359 -9.93 1 98.81 136 CYS B C 1
ATOM 2243 O O . CYS B 1 136 ? -2.59 -10.25 -10.531 1 98.81 136 CYS B O 1
ATOM 2245 N N . MET B 1 137 ? -2.531 -8.305 -9.344 1 98.44 137 MET B N 1
ATOM 2246 C CA . MET B 1 137 ? -3.977 -8.102 -9.328 1 98.44 137 MET B CA 1
ATOM 2247 C C . MET B 1 137 ? -4.336 -6.68 -9.734 1 98.44 137 MET B C 1
ATOM 2249 O O . MET B 1 137 ? -3.732 -5.723 -9.25 1 98.44 137 MET B O 1
ATOM 2253 N N . ARG B 1 138 ? -5.211 -6.594 -10.68 1 95.19 138 ARG B N 1
ATOM 2254 C CA . ARG B 1 138 ? -5.762 -5.309 -11.102 1 95.19 138 ARG B CA 1
ATOM 2255 C C . ARG B 1 138 ? -7.27 -5.266 -10.898 1 95.19 138 ARG B C 1
ATOM 2257 O O . ARG B 1 138 ? -7.996 -6.129 -11.398 1 95.19 138 ARG B O 1
ATOM 2264 N N . ARG B 1 139 ? -7.707 -4.242 -10.125 1 88.19 139 ARG B N 1
ATOM 2265 C CA . ARG B 1 139 ? -9.141 -4.113 -9.867 1 88.19 139 ARG B CA 1
ATOM 2266 C C . ARG B 1 139 ? -9.828 -3.342 -10.992 1 88.19 139 ARG B C 1
ATOM 2268 O O . ARG B 1 139 ? -9.266 -2.379 -11.516 1 88.19 139 ARG B O 1
ATOM 2275 N N . THR B 1 140 ? -10.922 -3.805 -11.461 1 74.19 140 THR B N 1
ATOM 2276 C CA . THR B 1 140 ? -11.633 -3.18 -12.578 1 74.19 140 THR B CA 1
ATOM 2277 C C . THR B 1 140 ? -12.57 -2.086 -12.07 1 74.19 140 THR B C 1
ATOM 2279 O O . THR B 1 140 ? -13.07 -1.283 -12.859 1 74.19 140 THR B O 1
ATOM 2282 N N . ASP B 1 141 ? -13.031 -2.037 -10.828 1 57.44 141 ASP B N 1
ATOM 2283 C CA . ASP B 1 141 ? -14.031 -1.05 -10.438 1 57.44 141 ASP B CA 1
ATOM 2284 C C . ASP B 1 141 ? -13.469 0.366 -10.508 1 57.44 141 ASP B C 1
ATOM 2286 O O . ASP B 1 141 ? -14.18 1.338 -10.234 1 57.44 141 ASP B O 1
ATOM 2290 N N . THR B 1 142 ? -12.188 0.573 -10.797 1 46.34 142 THR B N 1
ATOM 2291 C CA . THR B 1 142 ? -11.758 1.966 -10.711 1 46.34 142 THR B CA 1
ATOM 2292 C C . THR B 1 142 ? -12.391 2.793 -11.836 1 46.34 142 THR B C 1
ATOM 2294 O O . THR B 1 142 ? -12.711 3.965 -11.641 1 46.34 142 THR B O 1
ATOM 2297 N N . CYS B 1 143 ? -12.211 2.85 -13.023 1 38.31 143 CYS B N 1
ATOM 2298 C CA . CYS B 1 143 ? -12.938 3.777 -13.891 1 38.31 143 CYS B CA 1
ATOM 2299 C C . CYS B 1 143 ? -14.352 3.275 -14.164 1 38.31 143 CYS B C 1
ATOM 2301 O O . CYS B 1 143 ? -14.578 2.068 -14.234 1 38.31 143 CYS B O 1
#

Secondary structure (DSSP, 8-state):
-------------------PPPTT-EEETTEEEEEEEEEE-HHHHHHHHHHTT-EE----SHHHHHHHHHHHHHTT-SEEEEEEEESSSEEETT--------EEE---TTT--EEEEETTEEEEEE-TT--EEEEEEEESTT-/-------------------PPPTT-EEETTEEEEEEEEEE-HHHHHHHHHHTT-EE----SHHHHHHHHHHHHHTT-SEEEEEEEESSSEEETT--------EEE---TTT--EEEEETTEEEEEE-TT--EEEEEEEESS--

Sequence (286 aa):
MKAYQLCFHSSLSSADRFFTCPSGWTRYKNSCYLYVRSGRSWASAATYCSSLGASLASVRDVFDYSFLQDLTRASGSSVAWLGGFYFHGWRWVDQNSFGYTYWSSQNAVSVYQCLHLNTQAGWSNNNCNNAWTFICMRRTDTCMKAYQLCFHSSLSSADRFFTCPSGWTRYKNSCYLYVRSGRSWASAATYCSSLGASLASVRDVFDYSFLQDLTRASGSSVAWLGGFYFHGWRWVDQNSFGYTYWSSQNAVSVYQCLHLNTQAGWSNNNCNNAWTFICMRRTDTC

Foldseek 3Di:
DPPPPCPPPPPPPCPVVPDDDPPQWDDDDQKTKHWFFWWFFLVVVQVVLVVVVWGFADDDDPVRLLVVLVVQVVVVHFKAFGQWWDDVHIAGPVRDDPPDAFDPDEDDNVAFTTWMHGSVGGIYTGHRGTTGITMIMDGNVPD/DDPPPCPPPPPVPCPVVPDDDPPQWDDDDQKTKHWFFWWFFLVVVQVVLVVVVWGFADDDDPVRLLVVLVVQVVVVHFKAFGQWWDDVHIAGPVRDDPPDAFDPDEDDNVAFTTWMHGSVGGIYTGHRGTTGITMIMDGNPPD

InterPro domains:
  IPR001304 C-type lectin-like [PF00059] (40-137)
  IPR001304 C-type lectin-like [PS50041] (28-137)
  IPR001304 C-type lectin-like [SM00034] (21-137)
  IPR016186 C-type lectin-like/link domain superfamily [G3DSA:3.10.100.10] (15-142)
  IPR016187 C-type lectin fold [SSF56436] (7-141)
  IPR018378 C-type lectin, conserved site [PS00615] (114-136)
  IPR050111 C-type lectin and snaclec domain-containing protein [PTHR22803] (15-140)

pLDDT: mean 88.01, std 21.74, range [24.28, 98.94]